Protein AF-C5LE32-F1 (afdb_monomer_lite)

Organism: Perkinsus marinus (strain ATCC 50983 / TXsc) (NCBI:txid423536)

Foldseek 3Di:
DDPDPPPQDPFWPQVQLVVVVVVLVVVLVVPDDPLLLVCQLVQLVVVLVVVQVVCCVPVVGGDQDPLQSVLSSSCVCVLQPCCLPPVLVVVLVVCCVVDPVCCVVDVVPSLVVSLVCQLQCQLVSVLVSLLVSQVVCCVRGVGRPRFAQVVAPQADNNRSDRPVCNVVSSVVSVCSLPPCQQAVSCVSVVHDSHVRCVVSVNDD

Sequence (204 aa):
MYLRHFPTLPTHRPRLASFMIPIIFAVWWSFTDDTEKIRSVCGAVIYAFIESAYLTFHEGHFNSTFAQFWCNIWYHPIVMDVYRRAAIPALTAFLLDRSDLLRFHFDHDPLVLASVLAVCLMPINIWCLEAVQGYLIILLYGENIAWDYSYSKFSFAGGNCNLAMVVEWLVFGLALERIYWPFIVPVFEGRSVGVGAAEYGIWF

Radius of gyration: 18.99 Å; chains: 1; bounding box: 51×38×50 Å

Structure (mmCIF, N/CA/C/O backbone):
data_AF-C5LE32-F1
#
_entry.id   AF-C5LE32-F1
#
loop_
_atom_site.group_PDB
_atom_site.id
_atom_site.type_symbol
_atom_site.label_atom_id
_atom_site.label_alt_id
_atom_site.label_comp_id
_atom_site.label_asym_id
_atom_site.label_entity_id
_atom_site.label_seq_id
_atom_site.pdbx_PDB_ins_code
_atom_site.Cartn_x
_atom_site.Cartn_y
_atom_site.Cartn_z
_atom_site.occupancy
_atom_site.B_iso_or_equiv
_atom_site.auth_seq_id
_atom_site.auth_comp_id
_atom_site.auth_asym_id
_atom_site.auth_atom_id
_atom_site.pdbx_PDB_model_num
ATOM 1 N N . MET A 1 1 ? 2.243 10.637 -30.474 1.00 39.88 1 MET A N 1
ATOM 2 C CA . MET A 1 1 ? 3.453 9.826 -30.227 1.00 39.88 1 MET A CA 1
ATOM 3 C C . MET A 1 1 ? 4.527 10.755 -29.669 1.00 39.88 1 MET A C 1
ATOM 5 O O . MET A 1 1 ? 5.262 11.366 -30.431 1.00 39.88 1 MET A O 1
ATOM 9 N N . TYR A 1 2 ? 4.520 10.988 -28.354 1.00 35.56 2 TYR A N 1
ATOM 10 C CA . TYR A 1 2 ? 5.523 11.823 -27.683 1.00 35.56 2 TYR A CA 1
ATOM 11 C C . TYR A 1 2 ? 6.679 10.916 -27.258 1.00 35.56 2 TYR A C 1
ATOM 13 O O . TYR A 1 2 ? 6.571 10.209 -26.264 1.00 35.56 2 TYR A O 1
ATOM 21 N N . LEU A 1 3 ? 7.772 10.919 -28.018 1.00 41.59 3 LEU A N 1
ATOM 22 C CA . LEU A 1 3 ? 9.037 10.334 -27.576 1.00 41.59 3 LEU A CA 1
ATOM 23 C C . LEU A 1 3 ? 9.624 11.267 -26.508 1.00 41.59 3 LEU A C 1
ATOM 25 O O . LEU A 1 3 ? 10.222 12.290 -26.838 1.00 41.59 3 LEU A O 1
ATOM 29 N N . ARG A 1 4 ? 9.395 10.975 -25.222 1.00 50.66 4 ARG A N 1
ATOM 30 C CA . ARG A 1 4 ? 10.057 11.703 -24.133 1.00 50.66 4 ARG A CA 1
ATOM 31 C C . ARG A 1 4 ? 11.419 11.075 -23.868 1.00 50.66 4 ARG A C 1
ATOM 33 O O . ARG A 1 4 ? 11.519 9.989 -23.312 1.00 50.66 4 ARG A O 1
ATOM 40 N N . HIS A 1 5 ? 12.466 11.810 -24.232 1.00 42.94 5 HIS A N 1
ATOM 41 C CA . HIS A 1 5 ? 13.791 11.661 -23.648 1.00 42.94 5 HIS A CA 1
ATOM 42 C C . HIS A 1 5 ? 13.718 12.035 -22.164 1.00 42.94 5 HIS A C 1
ATOM 44 O O . HIS A 1 5 ? 13.946 13.185 -21.790 1.00 42.94 5 HIS A O 1
ATOM 50 N N . PHE A 1 6 ? 13.417 11.066 -21.302 1.00 48.53 6 PHE A N 1
ATOM 51 C CA . PHE A 1 6 ? 14.040 11.115 -19.989 1.00 48.53 6 PHE A CA 1
ATOM 52 C C . PHE A 1 6 ? 15.551 11.027 -20.224 1.00 48.53 6 PHE A C 1
ATOM 54 O O . PHE A 1 6 ? 15.973 10.212 -21.052 1.00 48.53 6 PHE A O 1
ATOM 61 N N . PRO A 1 7 ? 16.377 11.871 -19.582 1.00 50.75 7 PRO A N 1
ATOM 62 C CA . PRO A 1 7 ? 17.811 11.651 -19.595 1.00 50.75 7 PRO A CA 1
ATOM 63 C C . PRO A 1 7 ? 18.028 10.246 -19.043 1.00 50.75 7 PRO A C 1
ATOM 65 O O . PRO A 1 7 ? 17.778 9.995 -17.865 1.00 50.75 7 PRO A O 1
ATOM 68 N N . THR A 1 8 ? 18.407 9.319 -19.922 1.00 50.03 8 THR A N 1
ATOM 69 C CA . THR A 1 8 ? 18.744 7.955 -19.543 1.00 50.03 8 THR A CA 1
ATOM 70 C C . THR A 1 8 ? 19.901 8.078 -18.569 1.00 50.03 8 THR A C 1
ATOM 72 O O . THR A 1 8 ? 21.030 8.384 -18.967 1.00 50.03 8 THR A O 1
ATOM 75 N N . LEU A 1 9 ? 19.612 7.916 -17.277 1.00 55.06 9 LEU A N 1
ATOM 76 C CA . LEU A 1 9 ? 20.656 7.679 -16.298 1.00 55.06 9 LEU A CA 1
ATOM 77 C C . LEU A 1 9 ? 21.479 6.491 -16.816 1.00 55.06 9 LEU A C 1
ATOM 79 O O . LEU A 1 9 ? 20.910 5.603 -17.456 1.00 55.06 9 LEU A O 1
ATOM 83 N N . PRO A 1 10 ? 22.808 6.488 -16.613 1.00 57.38 10 PRO A N 1
ATOM 84 C CA . PRO A 1 10 ? 23.668 5.430 -17.121 1.00 57.38 10 PRO A CA 1
ATOM 85 C C . PRO A 1 10 ? 23.059 4.063 -16.804 1.00 57.38 10 PRO A C 1
ATOM 87 O O . PRO A 1 10 ? 22.759 3.754 -15.649 1.00 57.38 10 PRO A O 1
ATOM 90 N N . THR A 1 11 ? 22.821 3.318 -17.882 1.00 59.72 11 THR A N 1
ATOM 91 C CA . THR A 1 11 ? 22.100 2.049 -17.947 1.00 59.72 11 THR A CA 1
ATOM 92 C C . THR A 1 11 ? 22.540 1.104 -16.839 1.00 59.72 11 THR A C 1
ATOM 94 O O . THR A 1 11 ? 23.723 0.775 -16.763 1.00 59.72 11 THR A O 1
ATOM 97 N N . HIS A 1 12 ? 21.573 0.650 -16.038 1.00 59.53 12 HIS A N 1
ATOM 98 C CA . HIS A 1 12 ? 21.690 -0.373 -15.003 1.00 59.53 12 HIS A CA 1
ATOM 99 C C . HIS A 1 12 ? 22.755 -0.109 -13.918 1.00 59.53 12 HIS A C 1
ATOM 101 O O . HIS A 1 12 ? 23.966 -0.170 -14.134 1.00 59.53 12 HIS A O 1
ATOM 107 N N . ARG A 1 13 ? 22.301 0.034 -12.665 1.00 74.25 13 ARG A N 1
ATOM 108 C CA . ARG A 1 13 ? 23.146 -0.084 -11.459 1.00 74.25 13 ARG A CA 1
ATOM 109 C C . ARG A 1 13 ? 22.974 -1.466 -10.807 1.00 74.25 13 ARG A C 1
ATOM 111 O O . ARG A 1 13 ? 22.631 -1.538 -9.627 1.00 74.25 13 ARG A O 1
ATOM 118 N N . PRO A 1 14 ? 23.243 -2.587 -11.512 1.00 76.88 14 PRO A N 1
ATOM 119 C CA . PRO A 1 14 ? 22.881 -3.918 -11.027 1.00 76.88 14 PRO A CA 1
ATOM 120 C C . PRO A 1 14 ? 23.592 -4.238 -9.709 1.00 76.88 14 PRO A C 1
ATOM 122 O O . PRO A 1 14 ? 23.034 -4.905 -8.853 1.00 76.88 14 PRO A O 1
ATOM 125 N N . ARG A 1 15 ? 24.792 -3.680 -9.494 1.00 85.25 15 ARG A N 1
ATOM 126 C CA . ARG A 1 15 ? 25.543 -3.831 -8.241 1.00 85.25 15 ARG A CA 1
ATOM 127 C C . ARG A 1 15 ? 24.814 -3.238 -7.032 1.00 85.25 15 ARG A C 1
ATOM 129 O O . ARG A 1 15 ? 24.879 -3.830 -5.962 1.00 85.25 15 ARG A O 1
ATOM 136 N N . LEU A 1 16 ? 24.134 -2.098 -7.193 1.00 88.69 16 LEU A N 1
ATOM 137 C CA . LEU A 1 16 ? 23.380 -1.480 -6.101 1.00 88.69 16 LEU A CA 1
ATOM 138 C C . LEU A 1 16 ? 22.110 -2.284 -5.809 1.00 88.69 16 LEU A C 1
ATOM 140 O O . LEU A 1 16 ? 21.864 -2.614 -4.654 1.00 88.69 16 LEU A O 1
ATOM 144 N N . ALA A 1 17 ? 21.353 -2.656 -6.846 1.00 89.25 17 ALA A N 1
ATOM 145 C CA . ALA A 1 17 ? 20.156 -3.486 -6.706 1.00 89.25 17 ALA A CA 1
ATOM 146 C C . ALA A 1 17 ? 20.460 -4.833 -6.025 1.00 89.25 17 ALA A C 1
ATOM 148 O O . ALA A 1 17 ? 19.818 -5.172 -5.032 1.00 89.25 17 ALA A O 1
ATOM 149 N N . SER A 1 18 ? 21.489 -5.558 -6.483 1.00 89.62 18 SER A N 1
ATOM 150 C CA . SER A 1 18 ? 21.880 -6.856 -5.915 1.00 89.62 18 SER A CA 1
ATOM 151 C C . SER A 1 18 ? 22.289 -6.789 -4.442 1.00 89.62 18 SER A C 1
ATOM 153 O O . SER A 1 18 ? 22.186 -7.793 -3.745 1.00 89.62 18 SER A O 1
ATOM 155 N N . PHE A 1 19 ? 22.750 -5.630 -3.961 1.00 93.25 19 PHE A N 1
ATOM 156 C CA . PHE A 1 19 ? 23.091 -5.423 -2.553 1.00 93.25 19 PHE A CA 1
ATOM 157 C C . PHE A 1 19 ? 21.890 -4.951 -1.722 1.00 93.25 19 PHE A C 1
ATOM 159 O O . PHE A 1 19 ? 21.651 -5.456 -0.628 1.00 93.25 19 PHE A O 1
ATOM 166 N N . MET A 1 20 ? 21.111 -4.001 -2.242 1.00 93.94 20 MET A N 1
ATOM 167 C CA . MET A 1 20 ? 20.024 -3.363 -1.497 1.00 93.94 20 MET A CA 1
ATOM 168 C C . MET A 1 20 ? 18.767 -4.223 -1.397 1.00 93.94 20 MET A C 1
ATOM 170 O O . MET A 1 20 ? 18.092 -4.166 -0.376 1.00 93.94 20 MET A O 1
ATOM 174 N N . ILE A 1 21 ? 18.440 -5.026 -2.412 1.00 93.44 21 ILE A N 1
ATOM 175 C CA . ILE A 1 21 ? 17.222 -5.853 -2.400 1.00 93.44 21 ILE A CA 1
ATOM 176 C C . ILE A 1 21 ? 17.237 -6.880 -1.261 1.00 93.44 21 ILE A C 1
ATOM 178 O O . ILE A 1 21 ? 16.254 -6.929 -0.524 1.00 93.44 21 ILE A O 1
ATOM 182 N N . PRO A 1 22 ? 18.326 -7.643 -1.029 1.00 95.56 22 PRO A N 1
ATOM 183 C CA . PRO A 1 22 ? 18.412 -8.517 0.138 1.00 95.56 22 PRO A CA 1
ATOM 184 C C . PRO A 1 22 ? 18.254 -7.773 1.466 1.00 95.56 22 PRO A C 1
ATOM 186 O O . PRO A 1 22 ? 17.638 -8.305 2.382 1.00 95.56 22 PRO A O 1
ATOM 189 N N . ILE A 1 23 ? 18.768 -6.541 1.571 1.00 95.44 23 ILE A N 1
ATOM 190 C CA . ILE A 1 23 ? 18.625 -5.713 2.777 1.00 95.44 23 ILE A CA 1
ATOM 191 C C . ILE A 1 23 ? 17.170 -5.287 2.968 1.00 95.44 23 ILE A C 1
ATOM 193 O O . ILE A 1 23 ? 16.633 -5.462 4.055 1.00 95.44 23 ILE A O 1
ATOM 197 N N . ILE A 1 24 ? 16.521 -4.770 1.922 1.00 94.19 24 ILE A N 1
ATOM 198 C CA . ILE A 1 24 ? 15.102 -4.386 1.955 1.00 94.19 24 ILE A CA 1
ATOM 199 C C . ILE A 1 24 ? 14.249 -5.592 2.351 1.00 94.19 24 ILE A C 1
ATOM 201 O O . ILE A 1 24 ? 13.406 -5.481 3.238 1.00 94.19 24 ILE A O 1
ATOM 205 N N . PHE A 1 25 ? 14.514 -6.753 1.751 1.00 95.56 25 PHE A N 1
ATOM 206 C CA . PHE A 1 25 ? 13.826 -7.992 2.085 1.00 95.56 25 PHE A CA 1
ATOM 207 C C . PHE A 1 25 ? 14.080 -8.423 3.534 1.00 95.56 25 PHE A C 1
ATOM 209 O O . PHE A 1 25 ? 13.135 -8.779 4.225 1.00 95.56 25 PHE A O 1
ATOM 216 N N . ALA A 1 26 ? 15.322 -8.363 4.023 1.00 96.75 26 ALA A N 1
ATOM 217 C CA . ALA A 1 26 ? 15.658 -8.720 5.402 1.00 96.75 26 ALA A CA 1
ATOM 218 C C . ALA A 1 26 ? 14.989 -7.786 6.420 1.00 96.75 26 ALA A C 1
ATOM 220 O O . ALA A 1 26 ? 14.465 -8.255 7.429 1.00 96.75 26 ALA A O 1
ATOM 221 N N . VAL A 1 27 ? 14.958 -6.481 6.133 1.00 95.31 27 VAL A N 1
ATOM 222 C CA . VAL A 1 27 ? 14.229 -5.490 6.933 1.00 95.31 27 VAL A CA 1
ATOM 223 C C . VAL A 1 27 ? 12.745 -5.846 6.936 1.00 95.31 27 VAL A C 1
ATOM 225 O O . VAL A 1 27 ? 12.200 -6.102 8.005 1.00 95.31 27 VAL A O 1
ATOM 228 N N . TRP A 1 28 ? 12.113 -5.970 5.767 1.00 95.94 28 TRP A N 1
ATOM 229 C CA . TRP A 1 28 ? 10.703 -6.358 5.663 1.00 95.94 28 TRP A CA 1
ATOM 230 C C . TRP A 1 28 ? 10.397 -7.647 6.437 1.00 95.94 28 TRP A C 1
ATOM 232 O O . TRP A 1 28 ? 9.456 -7.690 7.226 1.00 95.94 28 TRP A O 1
ATOM 242 N N . TRP A 1 29 ? 11.238 -8.670 6.285 1.00 96.69 29 TRP A N 1
ATOM 243 C CA . TRP A 1 29 ? 11.091 -9.953 6.966 1.00 96.69 29 TRP A CA 1
ATOM 244 C C . TRP A 1 29 ? 11.173 -9.823 8.490 1.00 96.69 29 TRP A C 1
ATOM 246 O O . TRP A 1 29 ? 10.421 -10.483 9.200 1.00 96.69 29 TRP A O 1
ATOM 256 N N . SER A 1 30 ? 12.075 -8.976 8.999 1.00 96.94 30 SER A N 1
ATOM 257 C CA . SER A 1 30 ? 12.257 -8.752 10.441 1.00 96.94 30 SER A CA 1
ATOM 258 C C . SER A 1 30 ? 11.150 -7.920 11.091 1.00 96.94 30 SER A C 1
ATOM 260 O O . SER A 1 30 ? 10.925 -8.053 12.291 1.00 96.94 30 SER A O 1
ATOM 262 N N . PHE A 1 31 ? 10.476 -7.067 10.315 1.00 95.25 31 PHE A N 1
ATOM 263 C CA . PHE A 1 31 ? 9.430 -6.161 10.800 1.00 95.25 31 PHE A CA 1
ATOM 264 C C . PHE A 1 31 ? 8.010 -6.686 10.580 1.00 95.25 31 PHE A C 1
ATOM 266 O O . PHE A 1 31 ? 7.067 -6.012 10.979 1.00 95.25 31 PHE A O 1
ATOM 273 N N . THR A 1 32 ? 7.857 -7.855 9.959 1.00 95.88 32 THR A N 1
ATOM 274 C CA . THR A 1 32 ? 6.551 -8.474 9.718 1.00 95.88 32 THR A CA 1
ATOM 275 C C . THR A 1 32 ? 6.406 -9.772 10.495 1.00 95.88 32 THR A C 1
ATOM 277 O O . THR A 1 32 ? 7.366 -10.538 10.629 1.00 95.88 32 THR A O 1
ATOM 280 N N . ASP A 1 33 ? 5.204 -10.061 10.984 1.00 95.25 33 ASP A N 1
ATOM 281 C CA . ASP A 1 33 ? 4.866 -11.375 11.543 1.00 95.25 33 ASP A CA 1
ATOM 282 C C . ASP A 1 33 ? 4.477 -12.379 10.439 1.00 95.25 33 ASP A C 1
ATOM 284 O O . ASP A 1 33 ? 4.467 -12.056 9.251 1.00 95.25 33 ASP A O 1
ATOM 288 N N . ASP A 1 34 ? 4.266 -13.650 10.777 1.00 95.50 34 ASP A N 1
ATOM 289 C CA . ASP A 1 34 ? 3.973 -14.678 9.764 1.00 95.50 34 ASP A CA 1
ATOM 290 C C . ASP A 1 34 ? 2.603 -14.479 9.103 1.00 95.50 34 ASP A C 1
ATOM 292 O O . ASP A 1 34 ? 2.433 -14.767 7.916 1.00 95.50 34 ASP A O 1
ATOM 296 N N . THR A 1 35 ? 1.648 -13.912 9.836 1.00 93.25 35 THR A N 1
ATOM 297 C CA . THR A 1 35 ? 0.310 -13.597 9.335 1.00 93.25 35 THR A CA 1
ATOM 298 C C . THR A 1 35 ? 0.386 -12.497 8.282 1.00 93.25 35 THR A C 1
ATOM 300 O O . THR A 1 35 ? -0.158 -12.641 7.185 1.00 93.25 35 THR A O 1
ATOM 303 N N . GLU A 1 36 ? 1.107 -11.417 8.571 1.00 93.69 36 GLU A N 1
ATOM 304 C CA . GLU A 1 36 ? 1.341 -10.299 7.660 1.00 93.69 36 GLU A CA 1
ATOM 305 C C . GLU A 1 36 ? 2.062 -10.751 6.393 1.00 93.69 36 GLU A C 1
ATOM 307 O O . GLU A 1 36 ? 1.662 -10.358 5.294 1.00 93.69 36 GLU A O 1
ATOM 312 N N . LYS A 1 37 ? 3.072 -11.622 6.512 1.00 95.31 37 LYS A N 1
ATOM 313 C CA . LYS A 1 37 ? 3.776 -12.189 5.350 1.00 95.31 37 LYS A CA 1
ATOM 314 C C . LYS A 1 37 ? 2.822 -12.965 4.444 1.00 95.31 37 LYS A C 1
ATOM 316 O O . LYS A 1 37 ? 2.804 -12.727 3.236 1.00 95.31 37 LYS A O 1
ATOM 321 N N . ILE A 1 38 ? 2.004 -13.855 5.012 1.00 95.06 38 ILE A N 1
ATOM 322 C CA . ILE A 1 38 ? 1.033 -14.650 4.244 1.00 95.06 38 ILE A CA 1
ATOM 323 C C . ILE A 1 38 ? 0.014 -13.730 3.570 1.00 95.06 38 ILE A C 1
ATOM 325 O O . ILE A 1 38 ? -0.198 -13.839 2.360 1.00 95.06 38 ILE A O 1
ATOM 329 N N . ARG A 1 39 ? -0.570 -12.779 4.313 1.00 94.31 39 ARG A N 1
ATOM 330 C CA . ARG A 1 39 ? -1.524 -11.808 3.753 1.00 94.31 39 ARG A CA 1
ATOM 331 C C . ARG A 1 39 ? -0.898 -10.989 2.631 1.00 94.31 39 ARG A C 1
ATOM 333 O O . ARG A 1 39 ? -1.551 -10.786 1.617 1.00 94.31 39 ARG A O 1
ATOM 340 N N . SER A 1 40 ? 0.364 -10.589 2.770 1.00 95.62 40 SER A N 1
ATOM 341 C CA . SER A 1 40 ? 1.087 -9.824 1.750 1.00 95.62 40 SER A CA 1
ATOM 342 C C . SER A 1 40 ? 1.256 -10.597 0.448 1.00 95.62 40 SER A C 1
ATOM 344 O O . SER A 1 40 ? 1.013 -10.054 -0.627 1.00 95.62 40 SER A O 1
ATOM 346 N N . VAL A 1 41 ? 1.610 -11.882 0.529 1.00 96.19 41 VAL A N 1
ATOM 347 C CA . VAL A 1 41 ? 1.715 -12.748 -0.654 1.00 96.19 41 VAL A CA 1
ATOM 348 C C . VAL A 1 41 ? 0.340 -12.976 -1.282 1.00 96.19 41 VAL A C 1
ATOM 350 O O . VAL A 1 41 ? 0.184 -12.786 -2.487 1.00 96.19 41 VAL A O 1
ATOM 353 N N . CYS A 1 42 ? -0.674 -13.336 -0.489 1.00 94.75 42 CYS A N 1
ATOM 354 C CA . CYS A 1 42 ? -2.035 -13.543 -0.991 1.00 94.75 42 CYS A CA 1
ATOM 355 C C . CYS A 1 42 ? -2.604 -12.274 -1.639 1.00 94.75 42 CYS A C 1
ATOM 357 O O . CYS A 1 42 ? -3.154 -12.337 -2.738 1.00 94.75 42 CYS A O 1
ATOM 359 N N . GLY A 1 43 ? -2.436 -11.124 -0.987 1.00 92.88 43 GLY A N 1
ATOM 360 C CA . GLY A 1 43 ? -2.871 -9.825 -1.483 1.00 92.88 43 GLY A CA 1
ATOM 361 C C . GLY A 1 43 ? -2.177 -9.447 -2.786 1.00 92.88 43 GLY A C 1
ATOM 362 O O . GLY A 1 43 ? -2.853 -9.064 -3.735 1.00 92.88 43 GLY A O 1
ATOM 363 N N . ALA A 1 44 ? -0.858 -9.639 -2.885 1.00 94.88 44 ALA A N 1
ATOM 364 C CA . ALA A 1 44 ? -0.113 -9.380 -4.116 1.00 94.88 44 ALA A CA 1
ATOM 365 C C . ALA A 1 44 ? -0.561 -10.279 -5.282 1.00 94.88 44 ALA A C 1
ATOM 367 O O . ALA A 1 44 ? -0.657 -9.803 -6.411 1.00 94.88 44 ALA A O 1
ATOM 368 N N . VAL A 1 45 ? -0.877 -11.555 -5.021 1.00 95.44 45 VAL A N 1
ATOM 369 C CA . VAL A 1 45 ? -1.414 -12.480 -6.037 1.00 95.44 45 VAL A CA 1
ATOM 370 C C . VAL A 1 45 ? -2.796 -12.034 -6.514 1.00 95.44 45 VAL A C 1
ATOM 372 O O . VAL A 1 45 ? -3.033 -11.959 -7.719 1.00 95.44 45 VAL A O 1
ATOM 375 N N . ILE A 1 46 ? -3.701 -11.716 -5.584 1.00 92.94 46 ILE A N 1
ATOM 376 C CA . ILE A 1 46 ? -5.051 -11.240 -5.914 1.00 92.94 46 ILE A CA 1
ATOM 377 C C . ILE A 1 46 ? -4.970 -9.933 -6.704 1.00 92.94 46 ILE A C 1
ATOM 379 O O . ILE A 1 46 ? -5.627 -9.799 -7.734 1.00 92.94 46 ILE A O 1
ATOM 383 N N . TYR A 1 47 ? -4.139 -8.992 -6.256 1.00 91.44 47 TYR A N 1
ATOM 384 C CA . TYR A 1 47 ? -3.945 -7.717 -6.934 1.00 91.44 47 TYR A CA 1
ATOM 385 C C . TYR A 1 47 ? -3.407 -7.917 -8.352 1.00 91.44 47 TYR A C 1
ATOM 387 O O . TYR A 1 47 ? -3.992 -7.389 -9.291 1.00 91.44 47 TYR A O 1
ATOM 395 N N . ALA A 1 48 ? -2.354 -8.724 -8.528 1.00 92.31 48 ALA A N 1
ATOM 396 C CA . ALA A 1 48 ? -1.792 -9.003 -9.848 1.00 92.31 48 ALA A CA 1
ATOM 397 C C . ALA A 1 48 ? -2.846 -9.594 -10.797 1.00 92.31 48 ALA A C 1
ATOM 399 O O . ALA A 1 48 ? -2.891 -9.236 -11.971 1.00 92.31 48 ALA A O 1
ATOM 400 N N . PHE A 1 49 ? -3.737 -10.453 -10.292 1.00 92.44 49 PHE A N 1
ATOM 401 C CA . PHE A 1 49 ? -4.849 -10.984 -11.078 1.00 92.44 49 PHE A CA 1
ATOM 402 C C . PHE A 1 49 ? -5.875 -9.904 -11.457 1.00 92.44 49 PHE A C 1
ATOM 404 O O . PHE A 1 49 ? -6.254 -9.813 -12.625 1.00 92.44 49 PHE A O 1
ATOM 411 N N . ILE A 1 50 ? -6.315 -9.082 -10.496 1.00 90.62 50 ILE A N 1
ATOM 412 C CA . ILE A 1 50 ? -7.288 -8.000 -10.725 1.00 90.62 50 ILE A CA 1
ATOM 413 C C . ILE A 1 50 ? -6.740 -6.986 -11.729 1.00 90.62 50 ILE A C 1
ATOM 415 O O . ILE A 1 50 ? -7.427 -6.632 -12.684 1.00 90.62 50 ILE A O 1
ATOM 419 N N . GLU A 1 51 ? -5.503 -6.544 -11.534 1.00 88.44 51 GLU A N 1
ATOM 420 C CA . GLU A 1 51 ? -4.835 -5.596 -12.416 1.00 88.44 51 GLU A CA 1
ATOM 421 C C . GLU A 1 51 ? -4.638 -6.179 -13.811 1.00 88.44 51 GLU A C 1
ATOM 423 O O . GLU A 1 51 ? -4.993 -5.545 -14.801 1.00 88.44 51 GLU A O 1
ATOM 428 N N . SER A 1 52 ? -4.151 -7.417 -13.906 1.00 88.94 52 SER A N 1
ATOM 429 C CA . SER A 1 52 ? -3.991 -8.083 -15.196 1.00 88.94 52 SER A CA 1
ATOM 430 C C . SER A 1 52 ? -5.317 -8.194 -15.948 1.00 88.94 52 SER A C 1
ATOM 432 O O . SER A 1 52 ? -5.357 -7.966 -17.159 1.00 88.94 52 SER A O 1
ATOM 434 N N . ALA A 1 53 ? -6.414 -8.504 -15.250 1.00 90.12 53 ALA A N 1
ATOM 435 C CA . ALA A 1 53 ? -7.747 -8.501 -15.839 1.00 90.12 53 ALA A CA 1
ATOM 436 C C . ALA A 1 53 ? -8.141 -7.090 -16.299 1.00 90.12 53 ALA A C 1
ATOM 438 O O . ALA A 1 53 ? -8.541 -6.914 -17.450 1.00 90.12 53 ALA A O 1
ATOM 439 N N . TYR A 1 54 ? -7.974 -6.081 -15.442 1.00 88.31 54 TYR A N 1
ATOM 440 C CA . TYR A 1 54 ? -8.277 -4.686 -15.759 1.00 88.31 54 TYR A CA 1
ATOM 441 C C . TYR A 1 54 ? -7.534 -4.201 -17.012 1.00 88.31 54 TYR A C 1
ATOM 443 O O . TYR A 1 54 ? -8.181 -3.715 -17.943 1.00 88.31 54 TYR A O 1
ATOM 451 N N . LEU A 1 55 ? -6.214 -4.400 -17.074 1.00 86.06 55 LEU A N 1
ATOM 452 C CA . LEU A 1 55 ? -5.366 -4.013 -18.205 1.00 86.06 55 LEU A CA 1
ATOM 453 C C . LEU A 1 55 ? -5.736 -4.773 -19.478 1.00 86.06 55 LEU A C 1
ATOM 455 O O . LEU A 1 55 ? -5.798 -4.187 -20.557 1.00 86.06 55 LEU A O 1
ATOM 459 N N . THR A 1 56 ? -6.076 -6.057 -19.360 1.00 88.62 56 THR A N 1
ATOM 460 C CA . THR A 1 56 ? -6.538 -6.842 -20.510 1.00 88.62 56 THR A CA 1
ATOM 461 C C . THR A 1 56 ? -7.827 -6.256 -21.089 1.00 88.62 56 THR A C 1
ATOM 463 O O . THR A 1 56 ? -7.949 -6.138 -22.307 1.00 88.62 56 THR A O 1
ATOM 466 N N . PHE A 1 57 ? -8.779 -5.854 -20.240 1.00 90.38 57 PHE A N 1
ATOM 467 C CA . PHE A 1 57 ? -10.060 -5.305 -20.693 1.00 90.38 57 PHE A CA 1
ATOM 468 C C . PHE A 1 57 ? -9.982 -3.853 -21.185 1.00 90.38 57 PHE A C 1
ATOM 470 O O . PHE A 1 57 ? -10.740 -3.496 -22.084 1.00 90.38 57 PHE A O 1
ATOM 477 N N . HIS A 1 58 ? -9.097 -3.025 -20.623 1.00 83.50 58 HIS A N 1
ATOM 478 C CA . HIS A 1 58 ? -9.037 -1.589 -20.936 1.00 83.50 58 HIS A CA 1
ATOM 479 C C . HIS A 1 58 ? -7.936 -1.224 -21.932 1.00 83.50 58 HIS A C 1
ATOM 481 O O . HIS A 1 58 ? -8.139 -0.352 -22.775 1.00 83.50 58 HIS A O 1
ATOM 487 N N . GLU A 1 59 ? -6.783 -1.883 -21.848 1.00 83.00 59 GLU A N 1
ATOM 488 C CA . GLU A 1 59 ? -5.584 -1.538 -22.621 1.00 83.00 59 GLU A CA 1
ATOM 489 C C . GLU A 1 59 ? -5.215 -2.626 -23.644 1.00 83.00 59 GLU A C 1
ATOM 491 O O . GLU A 1 59 ? -4.378 -2.411 -24.521 1.00 83.00 59 GLU A O 1
ATOM 496 N N . GLY A 1 60 ? -5.882 -3.784 -23.591 1.00 85.88 60 GLY A N 1
ATOM 497 C CA . GLY A 1 60 ? -5.690 -4.875 -24.546 1.00 85.88 60 GLY A CA 1
ATOM 498 C C . GLY A 1 60 ? -4.382 -5.642 -24.350 1.00 85.88 60 GLY A C 1
ATOM 499 O O . GLY A 1 60 ? -3.973 -6.384 -25.244 1.00 85.88 60 GLY A O 1
ATOM 500 N N . HIS A 1 61 ? -3.720 -5.483 -23.201 1.00 77.94 61 HIS A N 1
ATOM 501 C CA . HIS A 1 61 ? -2.506 -6.216 -22.861 1.00 77.94 61 HIS A CA 1
ATOM 502 C C . HIS A 1 61 ? -2.517 -6.728 -21.421 1.00 77.94 61 HIS A C 1
ATOM 504 O O . HIS A 1 61 ? -3.043 -6.102 -20.506 1.00 77.94 61 HIS A O 1
ATOM 510 N N . PHE A 1 62 ? -1.870 -7.871 -21.224 1.00 76.38 62 PHE A N 1
ATOM 511 C CA . PHE A 1 62 ? -1.636 -8.465 -19.916 1.00 76.38 62 PHE A CA 1
ATOM 512 C C . PHE A 1 62 ? -0.270 -8.005 -19.410 1.00 76.38 62 PHE A C 1
ATOM 514 O O . PHE A 1 62 ? 0.735 -8.346 -20.037 1.00 76.38 62 PHE A O 1
ATOM 521 N N . ASN A 1 63 ? -0.196 -7.252 -18.309 1.00 69.81 63 ASN A N 1
ATOM 522 C CA . ASN A 1 63 ? 1.100 -7.009 -17.678 1.00 69.81 63 ASN A CA 1
ATOM 523 C C . ASN A 1 63 ? 0.989 -6.568 -16.210 1.00 69.81 63 ASN A C 1
ATOM 525 O O . ASN A 1 63 ? 0.706 -5.409 -15.943 1.00 69.81 63 ASN A O 1
ATOM 529 N N . SER A 1 64 ? 1.303 -7.464 -15.276 1.00 82.69 64 SER A N 1
ATOM 530 C CA . SER A 1 64 ? 1.849 -7.080 -13.968 1.00 82.69 64 SER A CA 1
ATOM 531 C C . SER A 1 64 ? 3.306 -7.525 -13.958 1.00 82.69 64 SER A C 1
ATOM 533 O O . SER A 1 64 ? 3.595 -8.715 -14.129 1.00 82.69 64 SER A O 1
ATOM 535 N N . THR A 1 65 ? 4.247 -6.593 -13.800 1.00 90.06 65 THR A N 1
ATOM 536 C CA . THR A 1 65 ?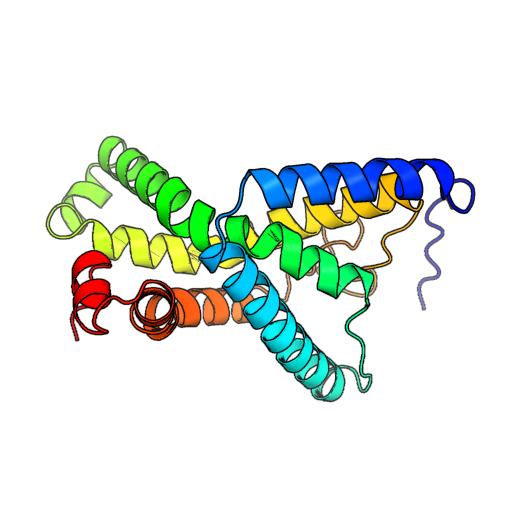 5.667 -6.958 -13.861 1.00 90.06 65 THR A CA 1
ATOM 537 C C . THR A 1 65 ? 6.093 -7.699 -12.595 1.00 90.06 65 THR A C 1
ATOM 539 O O . THR A 1 65 ? 5.517 -7.546 -11.516 1.00 90.06 65 THR A O 1
ATOM 542 N N . PHE A 1 66 ? 7.156 -8.500 -12.690 1.00 91.38 66 PHE A N 1
ATOM 543 C CA . PHE A 1 66 ? 7.693 -9.185 -11.512 1.00 91.38 66 PHE A CA 1
ATOM 544 C C . PHE A 1 66 ? 8.187 -8.199 -10.440 1.00 91.38 66 PHE A C 1
ATOM 546 O O . PHE A 1 66 ? 8.068 -8.470 -9.247 1.00 91.38 66 PHE A O 1
ATOM 553 N N . ALA A 1 67 ? 8.706 -7.038 -10.855 1.00 92.06 67 ALA A N 1
ATOM 554 C CA . ALA A 1 67 ? 9.100 -5.975 -9.936 1.00 92.06 67 ALA A CA 1
ATOM 555 C C . ALA A 1 67 ? 7.886 -5.414 -9.187 1.00 92.06 67 ALA A C 1
ATOM 557 O O . ALA A 1 67 ? 7.917 -5.313 -7.962 1.00 92.06 67 ALA A O 1
ATOM 558 N N . GLN A 1 68 ? 6.797 -5.141 -9.908 1.00 92.56 68 GLN A N 1
ATOM 559 C CA . GLN A 1 68 ? 5.547 -4.686 -9.314 1.00 92.56 68 GLN A CA 1
ATOM 560 C C . GLN A 1 68 ? 4.971 -5.704 -8.320 1.00 92.56 68 GLN A C 1
ATOM 562 O O . GLN A 1 68 ? 4.553 -5.329 -7.226 1.00 92.56 68 GLN A O 1
ATOM 567 N N . PHE A 1 69 ? 5.007 -6.997 -8.648 1.00 94.69 69 PHE A N 1
ATOM 568 C CA . PHE A 1 69 ? 4.567 -8.054 -7.735 1.00 94.69 69 PHE A CA 1
ATOM 569 C C . PHE A 1 69 ? 5.324 -8.022 -6.395 1.00 94.69 69 PHE A C 1
ATOM 571 O O . PHE A 1 69 ? 4.705 -8.058 -5.331 1.00 94.69 69 PHE A O 1
ATOM 578 N N . TRP A 1 70 ? 6.654 -7.888 -6.423 1.00 95.06 70 TRP A N 1
ATOM 579 C CA . TRP A 1 70 ? 7.454 -7.770 -5.198 1.00 95.06 70 TRP A CA 1
ATOM 580 C C . TRP A 1 70 ? 7.203 -6.475 -4.438 1.00 95.06 70 TRP A C 1
ATOM 582 O O . TRP A 1 70 ? 7.152 -6.489 -3.209 1.00 95.06 70 TRP A O 1
ATOM 592 N N . CYS A 1 71 ? 7.003 -5.369 -5.149 1.00 94.62 71 CYS A N 1
ATOM 593 C CA . CYS A 1 71 ? 6.604 -4.112 -4.534 1.00 94.62 71 CYS A CA 1
ATOM 594 C C . CYS A 1 71 ? 5.288 -4.258 -3.766 1.00 94.62 71 CYS A C 1
ATOM 596 O O . CYS A 1 71 ? 5.208 -3.827 -2.612 1.00 94.62 71 CYS A O 1
ATOM 598 N N . ASN A 1 72 ? 4.302 -4.940 -4.351 1.00 95.00 72 ASN A N 1
ATOM 599 C CA . ASN A 1 72 ? 3.038 -5.232 -3.683 1.00 95.00 72 ASN A CA 1
ATOM 600 C C . ASN A 1 72 ? 3.251 -6.073 -2.418 1.00 95.00 72 ASN A C 1
ATOM 602 O O . ASN A 1 72 ? 2.700 -5.725 -1.380 1.00 95.00 72 ASN A O 1
ATOM 606 N N . ILE A 1 73 ? 4.102 -7.107 -2.450 1.00 96.19 73 ILE A N 1
ATOM 607 C CA . ILE A 1 73 ? 4.433 -7.896 -1.246 1.00 96.19 73 ILE A CA 1
ATOM 608 C C . ILE A 1 73 ? 5.042 -7.011 -0.154 1.00 96.19 73 ILE A C 1
ATOM 610 O O . ILE A 1 73 ? 4.594 -7.038 0.990 1.00 96.19 73 ILE A O 1
ATOM 614 N N . TRP A 1 74 ? 6.069 -6.226 -0.485 1.00 94.81 74 TRP A N 1
ATOM 615 C CA . TRP A 1 74 ? 6.805 -5.463 0.525 1.00 94.81 74 TRP A CA 1
ATOM 616 C C . TRP A 1 74 ? 5.964 -4.385 1.195 1.00 94.81 74 TRP A C 1
ATOM 618 O O . TRP A 1 74 ? 6.170 -4.086 2.369 1.00 94.81 74 TRP A O 1
ATOM 628 N N . TYR A 1 75 ? 5.019 -3.800 0.468 1.00 91.62 75 TYR A N 1
ATOM 629 C CA . TYR A 1 75 ? 4.259 -2.667 0.977 1.00 91.62 75 TYR A CA 1
ATOM 630 C C . TYR A 1 75 ? 2.855 -3.015 1.440 1.00 91.62 75 TYR A C 1
ATOM 632 O O . TYR A 1 75 ? 2.232 -2.188 2.103 1.00 91.62 75 TYR A O 1
ATOM 640 N N . HIS A 1 76 ? 2.365 -4.222 1.169 1.00 94.25 76 HIS A N 1
ATOM 641 C CA . HIS A 1 76 ? 1.073 -4.661 1.677 1.00 94.25 76 HIS A CA 1
ATOM 642 C C . HIS A 1 76 ? 0.911 -4.444 3.200 1.00 94.25 76 HIS A C 1
ATOM 644 O O . HIS A 1 76 ? -0.128 -3.909 3.587 1.00 94.25 76 HIS A O 1
ATOM 650 N N . PRO A 1 77 ? 1.905 -4.707 4.079 1.00 94.19 77 PRO A N 1
ATOM 651 C CA . PRO A 1 77 ? 1.770 -4.388 5.507 1.00 94.19 77 PRO A CA 1
ATOM 652 C C . PRO A 1 77 ? 1.579 -2.888 5.775 1.00 94.19 77 PRO A C 1
ATOM 654 O O . PRO A 1 77 ? 0.860 -2.497 6.688 1.00 94.19 77 PRO A O 1
ATOM 657 N N . ILE A 1 78 ? 2.182 -2.019 4.961 1.00 93.50 78 ILE A N 1
ATOM 658 C CA . ILE A 1 78 ? 2.052 -0.566 5.112 1.00 93.50 78 ILE A CA 1
ATOM 659 C C . ILE A 1 78 ? 0.655 -0.110 4.671 1.00 93.50 78 ILE A C 1
ATOM 661 O O . ILE A 1 78 ? -0.023 0.600 5.414 1.00 93.50 78 ILE A O 1
ATOM 665 N N . VAL A 1 79 ? 0.212 -0.540 3.484 1.00 93.06 79 VAL A N 1
ATOM 666 C CA . VAL A 1 79 ? -1.083 -0.148 2.891 1.00 93.06 79 VAL A CA 1
ATOM 667 C C . VAL A 1 79 ? -2.253 -0.639 3.709 1.00 93.06 79 VAL A C 1
ATOM 669 O O . VAL A 1 79 ? -3.249 0.067 3.848 1.00 93.06 79 VAL A O 1
ATOM 672 N N . MET A 1 80 ? -2.145 -1.868 4.195 1.00 90.06 80 MET A N 1
ATOM 673 C CA . MET A 1 80 ? -3.237 -2.534 4.869 1.00 90.06 80 MET A CA 1
ATOM 674 C C . MET A 1 80 ? -3.110 -2.223 6.355 1.00 90.06 80 MET A C 1
ATOM 676 O O . MET A 1 80 ? -3.883 -1.430 6.889 1.00 90.06 80 MET A O 1
ATOM 680 N N . ASP A 1 81 ? -2.091 -2.766 7.016 1.00 90.88 81 ASP A N 1
ATOM 681 C CA . ASP A 1 81 ? -2.009 -2.774 8.473 1.00 90.88 81 ASP A CA 1
ATOM 682 C C . ASP A 1 81 ? -1.617 -1.416 9.069 1.00 90.88 81 ASP A C 1
ATOM 684 O O . ASP A 1 81 ? -2.367 -0.881 9.886 1.00 90.88 81 ASP A O 1
ATOM 688 N N . VAL A 1 82 ? -0.499 -0.808 8.657 1.00 94.12 82 VAL A N 1
ATOM 689 C CA . VAL A 1 82 ? -0.035 0.467 9.248 1.00 94.12 82 VAL A CA 1
ATOM 690 C C . VAL A 1 82 ? -1.029 1.595 8.981 1.00 94.12 82 VAL A C 1
ATOM 692 O O . VAL A 1 82 ? -1.377 2.349 9.895 1.00 94.12 82 VAL A O 1
ATOM 695 N N . TYR A 1 83 ? -1.522 1.698 7.747 1.00 95.06 83 TYR A N 1
ATOM 696 C CA . TYR A 1 83 ? -2.511 2.698 7.369 1.00 95.06 83 TYR A CA 1
ATOM 697 C C . TYR A 1 83 ? -3.760 2.613 8.256 1.00 95.06 83 TYR A C 1
ATOM 699 O O . TYR A 1 83 ? -4.133 3.599 8.898 1.00 95.06 83 TYR A O 1
ATOM 707 N N . ARG A 1 84 ? -4.371 1.427 8.375 1.00 93.25 84 ARG A N 1
ATOM 708 C CA . ARG A 1 84 ? -5.634 1.284 9.106 1.00 93.25 84 ARG A CA 1
ATOM 709 C C . ARG A 1 84 ? -5.479 1.236 10.623 1.00 93.25 84 ARG A C 1
ATOM 711 O O . ARG A 1 84 ? -6.342 1.764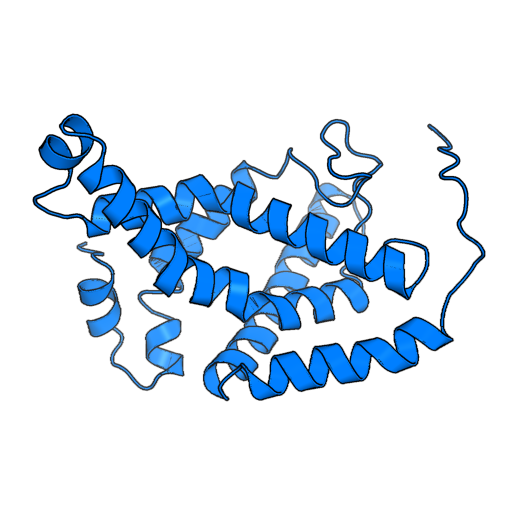 11.326 1.00 93.25 84 ARG A O 1
ATOM 718 N N . ARG A 1 85 ? -4.432 0.587 11.140 1.00 92.62 85 ARG A N 1
ATOM 719 C CA . ARG A 1 85 ? -4.240 0.370 12.587 1.00 92.62 85 ARG A CA 1
ATOM 720 C C . ARG A 1 85 ? -3.532 1.528 13.281 1.00 92.62 85 ARG A C 1
ATOM 722 O O . ARG A 1 85 ? -3.727 1.698 14.478 1.00 92.62 85 ARG A O 1
ATOM 729 N N . ALA A 1 86 ? -2.729 2.313 12.561 1.00 94.12 86 ALA A N 1
ATOM 730 C CA . ALA A 1 86 ? -1.949 3.400 13.154 1.00 94.12 86 ALA A CA 1
ATOM 731 C C . ALA A 1 86 ? -2.293 4.771 12.560 1.00 94.12 86 ALA A C 1
ATOM 733 O O . ALA A 1 86 ? -2.678 5.675 13.303 1.00 94.12 86 ALA A O 1
ATOM 734 N N . ALA A 1 87 ? -2.193 4.938 11.237 1.00 95.19 87 ALA A N 1
ATOM 735 C CA . ALA A 1 87 ? -2.329 6.258 10.617 1.00 95.19 87 ALA A CA 1
ATOM 736 C C . ALA A 1 87 ? -3.750 6.829 10.759 1.00 95.19 87 ALA A C 1
ATOM 738 O O . ALA A 1 87 ? -3.917 7.970 11.194 1.00 95.19 87 ALA A O 1
ATOM 739 N N . ILE A 1 88 ? -4.776 6.029 10.449 1.00 96.12 88 ILE A N 1
ATOM 740 C CA . ILE A 1 88 ? -6.177 6.457 10.531 1.00 96.12 88 ILE A CA 1
ATOM 741 C C . ILE A 1 88 ? -6.613 6.785 11.970 1.00 96.12 88 ILE A C 1
ATOM 743 O O . ILE A 1 88 ? -7.166 7.871 12.165 1.00 96.12 88 ILE A O 1
ATOM 747 N N . PRO A 1 89 ? -6.350 5.952 12.998 1.00 94.62 89 PRO A N 1
ATOM 748 C CA . PRO A 1 89 ? -6.671 6.307 14.380 1.00 94.62 89 PRO A CA 1
ATOM 749 C C . PRO A 1 89 ? -5.959 7.575 14.858 1.00 94.62 89 PRO A C 1
ATOM 751 O O . PRO A 1 89 ? -6.597 8.432 15.467 1.00 94.62 89 PRO A O 1
ATOM 754 N N . ALA A 1 90 ? -4.670 7.741 14.536 1.00 95.25 90 ALA A N 1
ATOM 755 C CA . ALA A 1 90 ? -3.914 8.935 14.911 1.00 95.25 90 ALA A CA 1
ATOM 756 C C . ALA A 1 90 ? -4.493 10.205 14.268 1.00 95.25 90 ALA A C 1
ATOM 758 O O . ALA A 1 90 ? -4.681 11.216 14.947 1.00 95.25 90 ALA A O 1
ATOM 759 N N . LEU A 1 91 ? -4.830 10.144 12.977 1.00 95.81 91 LEU A N 1
ATOM 760 C CA . LEU A 1 91 ? -5.458 11.260 12.274 1.00 95.81 91 LEU A CA 1
ATOM 761 C C . LEU A 1 91 ? -6.864 11.552 12.809 1.00 95.81 91 LEU A C 1
ATOM 763 O O . LEU A 1 91 ? -7.214 12.714 12.989 1.00 95.81 91 LEU A O 1
ATOM 767 N N . THR A 1 92 ? -7.652 10.517 13.099 1.00 94.31 92 THR A N 1
ATOM 768 C CA . THR A 1 92 ? -8.998 10.658 13.676 1.00 94.31 92 THR A CA 1
ATOM 769 C C . THR A 1 92 ? -8.926 11.372 15.023 1.00 94.31 92 THR A C 1
ATOM 771 O O . THR A 1 92 ? -9.620 12.366 15.225 1.00 94.31 92 THR A O 1
ATOM 774 N N . ALA A 1 93 ? -8.029 10.933 15.912 1.00 93.94 93 ALA A N 1
ATOM 775 C CA . ALA A 1 93 ? -7.812 11.565 17.210 1.00 93.94 93 ALA A CA 1
ATOM 776 C C . ALA A 1 93 ? -7.359 13.026 17.068 1.00 93.94 93 ALA A C 1
ATOM 778 O O . ALA A 1 93 ? -7.893 13.903 17.742 1.00 93.94 93 ALA A O 1
ATOM 779 N N . PHE A 1 94 ? -6.428 13.306 16.151 1.00 95.56 94 PHE A N 1
ATOM 780 C CA . PHE A 1 94 ? -5.979 14.669 15.864 1.00 95.56 94 PHE A CA 1
ATOM 781 C C . PHE A 1 94 ? -7.115 15.563 15.345 1.00 95.56 94 PHE A C 1
ATOM 783 O O . PHE A 1 94 ? -7.270 16.694 15.796 1.00 95.56 94 PHE A O 1
ATOM 790 N N . LEU A 1 95 ? -7.928 15.081 14.405 1.00 94.94 95 LEU A N 1
ATOM 791 C CA . LEU A 1 95 ? -9.021 15.863 13.827 1.00 94.94 95 LEU A CA 1
ATOM 792 C C . LEU A 1 95 ? -10.134 16.132 14.840 1.00 94.94 95 LEU A C 1
ATOM 794 O O . LEU A 1 95 ? -10.649 17.251 14.883 1.00 94.94 95 LEU A O 1
ATOM 798 N N . LEU A 1 96 ? -10.464 15.146 15.676 1.00 93.44 96 LEU A N 1
ATOM 799 C CA . LEU A 1 96 ? -11.381 15.340 16.792 1.00 93.44 96 LEU A CA 1
ATOM 800 C C . LEU A 1 96 ? -10.800 16.360 17.774 1.00 93.44 96 LEU A C 1
ATOM 802 O O . LEU A 1 96 ? -11.487 17.314 18.098 1.00 93.44 96 LEU A O 1
ATOM 806 N N . ASP A 1 97 ? -9.525 16.281 18.159 1.00 95.44 97 ASP A N 1
ATOM 807 C CA . ASP A 1 97 ? -8.881 17.293 19.016 1.00 95.44 97 ASP A CA 1
ATOM 808 C C . ASP A 1 97 ? -8.907 18.711 18.414 1.00 95.44 97 ASP A C 1
ATOM 810 O O . ASP A 1 97 ? -8.981 19.692 19.149 1.00 95.44 97 ASP A O 1
ATOM 814 N N . ARG A 1 98 ? -8.905 18.863 17.087 1.00 96.19 98 ARG A N 1
ATOM 815 C CA . ARG A 1 98 ? -8.788 20.181 16.434 1.00 96.19 98 ARG A CA 1
ATOM 816 C C . ARG A 1 98 ? -10.078 20.775 15.890 1.00 96.19 98 ARG A C 1
ATOM 818 O O . ARG A 1 98 ? -10.071 21.952 15.533 1.00 96.19 98 ARG A O 1
ATOM 825 N N . SER A 1 99 ? -11.168 20.018 15.819 1.00 95.69 99 SER A N 1
ATOM 826 C CA . SER A 1 99 ? -12.411 20.486 15.205 1.00 95.69 99 SER A CA 1
ATOM 827 C C . SER A 1 99 ? -13.621 20.216 16.087 1.00 95.69 99 SER A C 1
ATOM 829 O O . SER A 1 99 ? -14.118 19.093 16.151 1.00 95.69 99 SER A O 1
ATOM 831 N N . ASP A 1 100 ? -14.162 21.277 16.692 1.00 94.00 100 ASP A N 1
ATOM 832 C CA . ASP A 1 100 ? -15.415 21.198 17.454 1.00 94.00 100 ASP A CA 1
ATOM 833 C C . ASP A 1 100 ? -16.581 20.698 16.585 1.00 94.00 100 ASP A C 1
ATOM 835 O O . ASP A 1 100 ? -17.449 19.980 17.072 1.00 94.00 100 ASP A O 1
ATOM 839 N N . LEU A 1 101 ? -16.574 21.011 15.281 1.00 92.31 101 LEU A N 1
ATOM 840 C CA . LEU A 1 101 ? -17.572 20.516 14.329 1.00 92.31 101 LEU A CA 1
ATOM 841 C C . LEU A 1 101 ? -17.507 18.993 14.173 1.00 92.31 101 LEU A C 1
ATOM 843 O O . LEU A 1 101 ? -18.551 18.338 14.164 1.00 92.31 101 LEU A O 1
ATOM 847 N N . LEU A 1 102 ? -16.300 18.433 14.033 1.00 91.44 102 LEU A N 1
ATOM 848 C CA . LEU A 1 102 ? -16.123 16.986 13.909 1.00 91.44 102 LEU A CA 1
ATOM 849 C C . LEU A 1 102 ? -16.428 16.283 15.227 1.00 91.44 102 LEU A C 1
ATOM 851 O O . LEU A 1 102 ? -17.085 15.249 15.188 1.00 91.44 102 LEU A O 1
ATOM 855 N N . ARG A 1 103 ? -16.042 16.855 16.377 1.00 90.50 103 ARG A N 1
ATOM 856 C CA . ARG A 1 103 ? -16.484 16.332 17.680 1.00 90.50 103 ARG A CA 1
ATOM 857 C C . ARG A 1 103 ? -18.006 16.307 17.752 1.00 90.50 103 ARG A C 1
ATOM 859 O O . ARG A 1 103 ? -18.583 15.255 17.968 1.00 90.50 103 ARG A O 1
ATOM 866 N N . PHE A 1 104 ? -18.676 17.419 17.458 1.00 89.75 104 PHE A N 1
ATOM 867 C CA . PHE A 1 104 ? -20.138 17.473 17.516 1.00 89.75 104 PHE A CA 1
ATOM 868 C C . PHE A 1 104 ? -20.825 16.389 16.663 1.00 89.75 104 PHE A C 1
ATOM 870 O O . PHE A 1 104 ? -21.835 15.838 17.087 1.00 89.75 104 PHE A O 1
ATOM 877 N N . HIS A 1 105 ? -20.278 16.054 15.489 1.00 90.25 105 HIS A N 1
ATOM 878 C CA . HIS A 1 105 ? -20.863 15.037 14.606 1.00 90.25 105 HIS A CA 1
ATOM 879 C C . HIS A 1 105 ? -20.439 13.595 14.921 1.00 90.25 105 HIS A C 1
ATOM 881 O O . HIS A 1 105 ? -21.213 12.680 14.652 1.00 90.25 105 HIS A O 1
ATOM 887 N N . PHE A 1 106 ? -19.231 13.374 15.447 1.00 89.75 106 PHE A N 1
ATOM 888 C CA . PHE A 1 106 ? -18.615 12.041 15.521 1.00 89.75 106 PHE A CA 1
ATOM 889 C C . PHE A 1 106 ? -18.151 11.620 16.921 1.00 89.75 106 PHE A C 1
ATOM 891 O O . PHE A 1 106 ? -17.653 10.510 17.063 1.00 89.75 106 PHE A O 1
ATOM 898 N N . ASP A 1 107 ? -18.321 12.433 17.966 1.00 83.69 107 ASP A N 1
ATOM 899 C CA . ASP A 1 107 ? -17.892 12.072 19.333 1.00 83.69 107 ASP A CA 1
ATOM 900 C C . ASP A 1 107 ? -18.641 10.840 19.874 1.00 83.69 107 ASP A C 1
ATOM 902 O O . ASP A 1 107 ? -18.107 10.067 20.663 1.00 83.69 107 ASP A O 1
ATOM 906 N N . HIS A 1 108 ? -19.862 10.598 19.386 1.00 86.94 108 HIS A N 1
ATOM 907 C CA . HIS A 1 108 ? -20.638 9.404 19.727 1.00 86.94 108 HIS A CA 1
ATOM 908 C C . HIS A 1 108 ? -20.131 8.124 19.049 1.00 86.94 108 HIS A C 1
ATOM 910 O O . HIS A 1 108 ? -20.369 7.038 19.574 1.00 86.94 108 HIS A O 1
ATOM 916 N N . ASP A 1 109 ? -19.457 8.241 17.901 1.00 88.81 109 ASP A N 1
ATOM 917 C CA . ASP A 1 109 ? -18.884 7.103 17.182 1.00 88.81 109 ASP A CA 1
ATOM 918 C C . ASP A 1 109 ? -17.666 7.526 16.329 1.00 88.81 109 ASP A C 1
ATOM 920 O O . ASP A 1 109 ? -17.775 7.764 15.116 1.00 88.81 109 ASP A O 1
ATOM 924 N N . PRO A 1 110 ? -16.470 7.615 16.939 1.00 88.56 110 PRO A N 1
ATOM 925 C CA . PRO A 1 110 ? -15.249 7.972 16.222 1.00 88.56 110 PRO A CA 1
ATOM 926 C C . PRO A 1 110 ? -14.839 6.917 15.181 1.00 88.56 110 PRO A C 1
ATOM 928 O O . PRO A 1 110 ? -14.031 7.217 14.297 1.00 88.56 110 PRO A O 1
ATOM 931 N N . LEU A 1 111 ? -15.392 5.698 15.236 1.00 90.00 111 LEU A N 1
ATOM 932 C CA . LEU A 1 111 ? -15.093 4.637 14.272 1.00 90.00 111 LEU A CA 1
ATOM 933 C C . LEU A 1 111 ? -15.724 4.926 12.908 1.00 90.00 111 LEU A C 1
ATOM 935 O O . LEU A 1 111 ? -15.139 4.575 11.878 1.00 90.00 111 LEU A O 1
ATOM 939 N N . VAL A 1 112 ? -16.861 5.627 12.873 1.00 91.19 112 VAL A N 1
ATOM 940 C CA . VAL A 1 112 ? -17.465 6.097 11.617 1.00 91.19 112 VAL A CA 1
ATOM 941 C C . VAL A 1 112 ? -16.538 7.093 10.928 1.00 91.19 112 VAL A C 1
ATOM 943 O O . VAL A 1 112 ? -16.250 6.934 9.741 1.00 91.19 112 VAL A O 1
ATOM 946 N N . LEU A 1 113 ? -16.015 8.081 11.665 1.00 92.25 113 LEU A N 1
ATOM 947 C CA . LEU A 1 113 ? -15.059 9.043 11.111 1.00 92.25 113 LEU A CA 1
ATOM 948 C C . LEU A 1 113 ? -13.789 8.338 10.625 1.00 92.25 113 LEU A C 1
ATOM 950 O O . LEU A 1 113 ? -13.346 8.591 9.506 1.00 92.25 113 LEU A O 1
ATOM 954 N N . ALA A 1 114 ? -13.245 7.411 11.417 1.00 92.69 114 ALA A N 1
ATOM 955 C CA . ALA A 1 114 ? -12.089 6.611 11.026 1.00 92.69 114 ALA A CA 1
ATOM 956 C C . ALA A 1 114 ? -12.338 5.836 9.720 1.00 92.69 114 ALA A C 1
ATOM 958 O O . ALA A 1 114 ? -11.500 5.868 8.823 1.0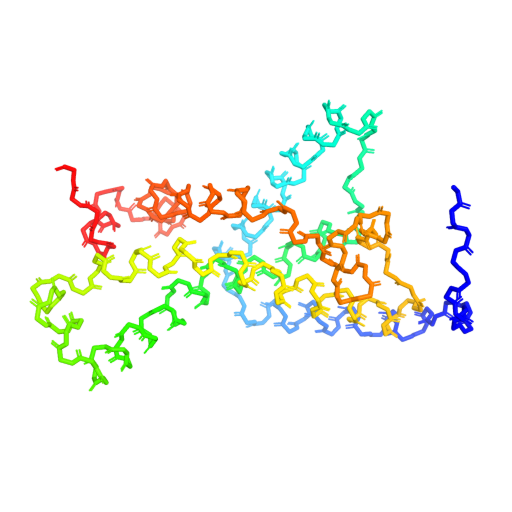0 92.69 114 ALA A O 1
ATOM 959 N N . SER A 1 115 ? -13.503 5.201 9.574 1.00 93.75 115 SER A N 1
ATOM 960 C CA . SER A 1 115 ? -13.874 4.455 8.363 1.00 93.75 115 SER A CA 1
ATOM 961 C C . SER A 1 115 ? -14.000 5.372 7.143 1.00 93.75 115 SER A C 1
ATOM 963 O O . SER A 1 115 ? -13.501 5.051 6.066 1.00 93.75 115 SER A O 1
ATOM 965 N N . VAL A 1 116 ? -14.624 6.546 7.303 1.00 94.56 116 VAL A N 1
ATOM 966 C CA . VAL A 1 116 ? -14.726 7.549 6.229 1.00 94.56 116 VAL A CA 1
ATOM 967 C C . VAL A 1 116 ? -13.336 8.018 5.804 1.00 94.56 116 VAL A C 1
ATOM 969 O O . VAL A 1 116 ? -13.035 8.030 4.611 1.00 94.56 116 VAL A O 1
ATOM 972 N N . LEU A 1 117 ? -12.465 8.349 6.761 1.00 96.06 117 LEU A N 1
ATOM 973 C CA . LEU A 1 117 ? -11.087 8.751 6.479 1.00 96.06 117 LEU A CA 1
ATOM 974 C C . LEU A 1 117 ? -10.304 7.629 5.788 1.00 96.06 117 LEU A C 1
ATOM 976 O O . LEU A 1 117 ? -9.607 7.902 4.814 1.00 96.06 117 LEU A O 1
ATOM 980 N N . ALA A 1 118 ? -10.455 6.379 6.235 1.00 96.00 118 ALA A N 1
ATOM 981 C CA . ALA A 1 118 ? -9.782 5.222 5.652 1.00 96.00 118 ALA A CA 1
ATOM 982 C C . ALA A 1 118 ? -10.126 5.035 4.168 1.00 96.00 118 ALA A C 1
ATOM 984 O O . ALA A 1 118 ? -9.224 4.805 3.360 1.00 96.00 118 ALA A O 1
ATOM 985 N N . VAL A 1 119 ? -11.397 5.202 3.788 1.00 97.25 119 VAL A N 1
ATOM 986 C CA . VAL A 1 119 ? -11.822 5.140 2.382 1.00 97.25 119 VAL A CA 1
ATOM 987 C C . VAL A 1 119 ? -11.345 6.372 1.612 1.00 97.25 119 VAL A C 1
ATOM 989 O O . VAL A 1 119 ? -10.683 6.236 0.586 1.00 97.25 119 VAL A O 1
ATOM 992 N N . CYS A 1 120 ? -11.644 7.578 2.103 1.00 97.75 120 CYS A N 1
ATOM 993 C CA . CYS A 1 120 ? -11.384 8.823 1.376 1.00 97.75 120 CYS A CA 1
ATOM 994 C C . CYS A 1 120 ? -9.893 9.120 1.171 1.00 97.75 120 CYS A C 1
ATOM 996 O O . CYS A 1 120 ? -9.536 9.754 0.180 1.00 97.75 120 CYS A O 1
ATOM 998 N N . LEU A 1 121 ? -9.024 8.676 2.082 1.00 97.94 121 LEU A N 1
ATOM 999 C CA . LEU A 1 121 ? -7.576 8.881 1.987 1.00 97.94 121 LEU A CA 1
ATOM 1000 C C . LEU A 1 121 ? -6.848 7.718 1.298 1.00 97.94 121 LEU A C 1
ATOM 1002 O O . LEU A 1 121 ? -5.642 7.823 1.066 1.00 97.94 121 LEU A O 1
ATOM 1006 N N . MET A 1 122 ? -7.556 6.654 0.896 1.00 97.62 122 MET A N 1
ATOM 1007 C CA . MET A 1 122 ? -6.948 5.518 0.196 1.00 97.62 122 MET A CA 1
ATOM 1008 C C . MET A 1 122 ? -6.210 5.922 -1.094 1.00 97.62 122 MET A C 1
ATOM 1010 O O . MET A 1 122 ? -5.075 5.480 -1.266 1.00 97.62 122 MET 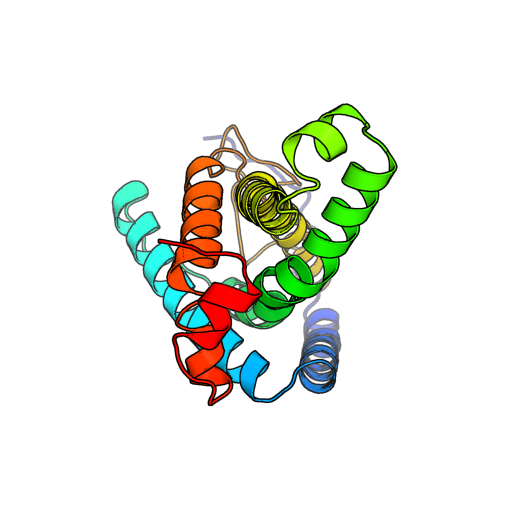A O 1
ATOM 1014 N N . PRO A 1 123 ? -6.749 6.798 -1.972 1.00 97.81 123 PRO A N 1
ATOM 1015 C CA . PRO A 1 123 ? -6.010 7.236 -3.157 1.00 97.81 123 PRO A CA 1
ATOM 1016 C C . PRO A 1 123 ? -4.660 7.877 -2.812 1.00 97.81 123 PRO A C 1
ATOM 1018 O O . PRO A 1 123 ? -3.653 7.579 -3.446 1.00 97.81 123 PRO A O 1
ATOM 1021 N N . ILE A 1 124 ? -4.618 8.708 -1.764 1.00 97.44 124 ILE A N 1
ATOM 1022 C CA . ILE A 1 124 ? -3.381 9.354 -1.303 1.00 97.44 124 ILE A CA 1
ATOM 1023 C C . ILE A 1 124 ? -2.407 8.306 -0.761 1.00 97.44 124 ILE A C 1
ATOM 1025 O O . ILE A 1 124 ? -1.226 8.353 -1.095 1.00 97.44 124 ILE A O 1
ATOM 1029 N N . ASN A 1 125 ? -2.895 7.345 0.029 1.00 97.06 125 ASN A N 1
ATOM 1030 C CA . ASN A 1 125 ? -2.085 6.248 0.559 1.00 97.06 125 ASN A CA 1
ATOM 1031 C C . ASN A 1 125 ? -1.398 5.452 -0.567 1.00 97.06 125 ASN A C 1
ATOM 1033 O O . ASN A 1 125 ? -0.184 5.247 -0.522 1.00 97.06 125 ASN A O 1
ATOM 1037 N N . ILE A 1 126 ? -2.150 5.079 -1.610 1.00 96.12 126 ILE A N 1
ATOM 1038 C CA . ILE A 1 126 ? -1.621 4.337 -2.764 1.00 96.12 126 ILE A CA 1
ATOM 1039 C C . ILE A 1 126 ? -0.648 5.188 -3.584 1.00 96.12 126 ILE A C 1
ATOM 1041 O O . ILE A 1 126 ? 0.462 4.737 -3.850 1.00 96.12 126 ILE A O 1
ATOM 1045 N N . TRP A 1 127 ? -0.986 6.433 -3.931 1.00 96.62 127 TRP A N 1
ATOM 1046 C CA . TRP A 1 127 ? -0.080 7.279 -4.720 1.00 96.62 127 TRP A CA 1
ATOM 1047 C C . TRP A 1 127 ? 1.219 7.613 -3.980 1.00 96.62 127 TRP A C 1
ATOM 1049 O O . TRP A 1 127 ? 2.286 7.645 -4.593 1.00 96.62 127 TRP A O 1
ATOM 1059 N N . CYS A 1 128 ? 1.170 7.847 -2.664 1.00 95.56 128 CYS A N 1
ATOM 1060 C CA . CYS A 1 128 ? 2.381 8.037 -1.863 1.00 95.56 128 CYS A CA 1
ATOM 1061 C C . CYS A 1 128 ? 3.290 6.809 -1.942 1.00 95.56 128 CYS A C 1
ATOM 1063 O O . CYS A 1 128 ? 4.501 6.944 -2.119 1.00 95.56 128 CYS A O 1
ATOM 1065 N N . LEU A 1 129 ? 2.706 5.619 -1.847 1.00 94.56 129 LEU A N 1
ATOM 1066 C CA . LEU A 1 129 ? 3.425 4.363 -1.971 1.00 94.56 129 LEU A CA 1
ATOM 1067 C C . LEU A 1 129 ? 4.012 4.168 -3.369 1.00 94.56 129 LEU A C 1
ATOM 1069 O O . LEU A 1 129 ? 5.206 3.892 -3.472 1.00 94.56 129 LEU A O 1
ATOM 1073 N N . GLU A 1 130 ? 3.221 4.361 -4.424 1.00 94.88 130 GLU A N 1
ATOM 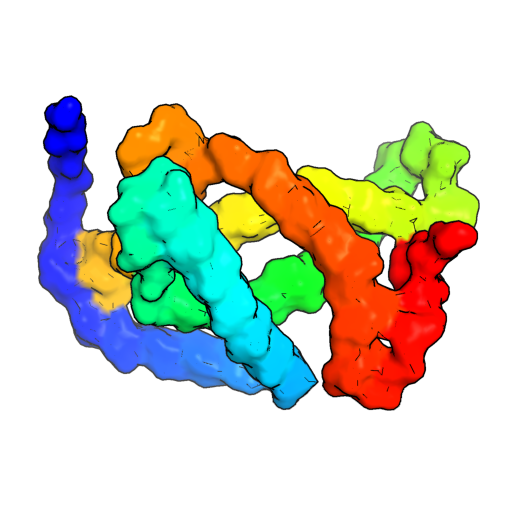1074 C CA . GLU A 1 130 ? 3.668 4.187 -5.811 1.00 94.88 130 GLU A CA 1
ATOM 1075 C C . GLU A 1 130 ? 4.820 5.150 -6.121 1.00 94.88 130 GLU A C 1
ATOM 1077 O O . GLU A 1 130 ? 5.817 4.771 -6.735 1.00 94.88 130 GLU A O 1
ATOM 1082 N N . ALA A 1 131 ? 4.739 6.390 -5.627 1.00 95.44 131 ALA A N 1
ATOM 1083 C CA . ALA A 1 131 ? 5.812 7.363 -5.761 1.00 95.44 131 ALA A CA 1
ATOM 1084 C C . ALA A 1 131 ? 7.093 6.905 -5.045 1.00 95.44 131 ALA A C 1
ATOM 1086 O O . ALA A 1 131 ? 8.169 6.929 -5.647 1.00 95.44 131 ALA A O 1
ATOM 1087 N N . VAL A 1 132 ? 6.999 6.472 -3.781 1.00 95.38 132 VAL A N 1
ATOM 1088 C CA . VAL A 1 132 ? 8.162 6.010 -3.000 1.00 95.38 132 VAL A CA 1
ATOM 1089 C C . VAL A 1 132 ? 8.795 4.776 -3.643 1.00 95.38 132 VAL A C 1
ATOM 1091 O O . VAL A 1 132 ? 10.012 4.738 -3.829 1.00 95.38 132 VAL A O 1
ATOM 1094 N N . GLN A 1 133 ? 7.988 3.789 -4.028 1.00 95.25 133 GLN A N 1
ATOM 1095 C CA . GLN A 1 133 ? 8.458 2.576 -4.691 1.00 95.25 133 GLN A CA 1
ATOM 1096 C C . GLN A 1 133 ? 9.070 2.880 -6.053 1.00 95.25 133 GLN A C 1
ATOM 1098 O O . GLN A 1 133 ? 10.180 2.433 -6.326 1.00 95.25 133 GLN A O 1
ATOM 1103 N N . GLY A 1 134 ? 8.396 3.669 -6.888 1.00 94.69 134 GLY A N 1
ATOM 1104 C CA . GLY A 1 134 ? 8.893 4.035 -8.209 1.00 94.69 134 GLY A CA 1
ATOM 1105 C C . GLY A 1 134 ? 10.251 4.728 -8.129 1.00 94.69 134 GLY A C 1
ATOM 1106 O O . GLY A 1 134 ? 11.186 4.339 -8.828 1.00 94.69 134 GLY A O 1
ATOM 1107 N N . TYR A 1 135 ? 10.429 5.677 -7.202 1.00 94.94 135 TYR A N 1
ATOM 1108 C CA . TYR A 1 135 ? 11.732 6.314 -6.989 1.00 94.94 135 TYR A CA 1
ATOM 1109 C C . TYR A 1 135 ? 12.784 5.379 -6.384 1.00 94.94 135 TYR A C 1
ATOM 1111 O O . TYR A 1 135 ? 13.955 5.478 -6.755 1.00 94.94 135 TYR A O 1
ATOM 1119 N N . LEU A 1 136 ? 12.401 4.450 -5.503 1.00 94.06 136 LEU A N 1
ATOM 1120 C CA . LEU A 1 136 ? 13.310 3.417 -5.004 1.00 94.06 136 LEU A CA 1
ATOM 1121 C C . LEU A 1 136 ? 13.793 2.513 -6.146 1.00 94.06 136 LEU A C 1
ATOM 1123 O O . LEU A 1 136 ? 14.986 2.245 -6.255 1.00 94.06 136 LEU A O 1
ATOM 1127 N N . ILE A 1 137 ? 12.903 2.088 -7.040 1.00 92.88 137 ILE A N 1
ATOM 1128 C CA . ILE A 1 137 ? 13.259 1.275 -8.207 1.00 92.88 137 ILE A CA 1
ATOM 1129 C C . ILE A 1 137 ? 14.164 2.071 -9.149 1.00 92.88 137 ILE A C 1
ATOM 1131 O O . ILE A 1 137 ? 15.209 1.557 -9.541 1.00 92.88 137 ILE A O 1
ATOM 1135 N N . ILE A 1 138 ? 13.845 3.337 -9.439 1.00 92.88 138 ILE A N 1
ATOM 1136 C CA . ILE A 1 138 ? 14.704 4.216 -10.249 1.00 92.88 138 ILE A CA 1
ATOM 1137 C C . ILE A 1 138 ? 16.097 4.344 -9.619 1.00 92.88 138 ILE A C 1
ATOM 1139 O O . ILE A 1 138 ? 17.102 4.277 -10.327 1.00 92.88 138 ILE A O 1
ATOM 1143 N N . LEU A 1 139 ? 16.194 4.474 -8.292 1.00 91.25 139 LEU A N 1
ATOM 1144 C CA . LEU A 1 139 ? 17.477 4.521 -7.588 1.00 91.25 139 LEU A CA 1
ATOM 1145 C C . LEU A 1 139 ? 18.289 3.228 -7.776 1.00 91.25 139 LEU A C 1
ATOM 1147 O O . LEU A 1 139 ? 19.507 3.293 -7.973 1.00 91.25 139 LEU A O 1
ATOM 1151 N N . LEU A 1 140 ? 17.630 2.068 -7.704 1.00 90.75 140 LEU A N 1
ATOM 1152 C CA . LEU A 1 140 ? 18.266 0.749 -7.762 1.00 90.75 140 LEU A CA 1
ATOM 1153 C C . LEU A 1 140 ? 18.614 0.304 -9.189 1.00 90.75 140 LEU A C 1
ATOM 1155 O O . LEU A 1 140 ? 19.693 -0.245 -9.413 1.00 90.75 140 LEU A O 1
ATOM 1159 N N . TYR A 1 141 ? 17.723 0.543 -10.147 1.00 88.31 141 TYR A N 1
ATOM 1160 C CA . TYR A 1 141 ? 17.803 0.010 -11.508 1.00 88.31 141 TYR A CA 1
ATOM 1161 C C . TYR A 1 141 ? 18.144 1.067 -12.562 1.00 88.31 141 TYR A C 1
ATOM 1163 O O . TYR A 1 141 ? 18.706 0.716 -13.597 1.00 88.31 141 TYR A O 1
ATOM 1171 N N . GLY A 1 142 ? 17.904 2.348 -12.278 1.00 89.62 142 GLY A N 1
ATOM 1172 C CA . GLY A 1 142 ? 18.091 3.465 -13.211 1.00 89.62 142 GLY A CA 1
ATOM 1173 C C . GLY A 1 142 ? 16.815 3.884 -13.947 1.00 89.62 142 GLY A C 1
ATOM 1174 O O . GLY A 1 142 ? 16.785 4.968 -14.522 1.00 89.62 142 GLY A O 1
ATOM 1175 N N . GLU A 1 143 ? 15.761 3.070 -13.886 1.00 91.00 143 GLU A N 1
ATOM 1176 C CA . GLU A 1 143 ? 14.442 3.319 -14.476 1.00 91.00 143 GLU A CA 1
ATOM 1177 C C . GLU A 1 143 ? 13.348 2.655 -13.628 1.00 91.00 143 GLU A C 1
ATOM 1179 O O . GLU A 1 143 ? 13.655 1.784 -12.810 1.00 91.00 143 GLU A O 1
ATOM 1184 N N . ASN A 1 144 ? 12.085 3.058 -13.796 1.00 92.31 144 ASN A N 1
ATOM 1185 C CA . ASN A 1 144 ? 10.962 2.403 -13.128 1.00 92.31 144 ASN A CA 1
ATOM 1186 C C . ASN A 1 144 ? 10.464 1.225 -13.978 1.00 92.31 144 ASN A C 1
ATOM 1188 O O . ASN A 1 144 ? 9.764 1.411 -14.965 1.00 92.31 144 ASN A O 1
ATOM 1192 N N . ILE A 1 145 ? 10.830 0.009 -13.572 1.00 91.56 145 ILE A N 1
ATOM 1193 C CA . ILE A 1 145 ? 10.402 -1.240 -14.223 1.00 91.56 145 ILE A CA 1
ATOM 1194 C C . ILE A 1 145 ? 9.095 -1.818 -13.647 1.00 91.56 145 ILE A C 1
ATOM 1196 O O . ILE A 1 145 ? 8.654 -2.884 -14.082 1.00 91.56 145 ILE A O 1
ATOM 1200 N N . ALA A 1 146 ? 8.505 -1.181 -12.629 1.00 91.44 146 ALA A N 1
ATOM 1201 C CA . ALA A 1 146 ? 7.243 -1.619 -12.032 1.00 91.44 146 ALA A CA 1
ATOM 1202 C C . ALA A 1 146 ? 6.038 -0.937 -12.681 1.00 91.44 146 ALA A C 1
ATOM 1204 O O . ALA A 1 146 ? 5.126 -1.635 -13.107 1.00 91.44 146 ALA A O 1
ATOM 1205 N N . TRP A 1 147 ? 6.068 0.392 -12.809 1.00 87.88 147 TRP A N 1
ATOM 1206 C CA . TRP A 1 147 ? 4.976 1.176 -13.390 1.00 87.88 147 TRP A CA 1
ATOM 1207 C C . TRP A 1 147 ? 5.501 2.186 -14.397 1.00 87.88 147 TRP A C 1
ATOM 1209 O O . TRP A 1 147 ? 6.516 2.841 -14.156 1.00 87.88 147 TRP A O 1
ATOM 1219 N N . ASP A 1 148 ? 4.755 2.376 -15.480 1.00 88.62 148 ASP A N 1
ATOM 1220 C CA . ASP A 1 148 ? 4.962 3.491 -16.396 1.00 88.62 148 ASP A CA 1
ATOM 1221 C C . ASP A 1 148 ? 3.620 4.118 -16.759 1.00 88.62 148 ASP A C 1
ATOM 1223 O O . ASP A 1 148 ? 2.989 3.735 -17.733 1.00 88.62 148 ASP A O 1
ATOM 1227 N N . TYR A 1 149 ? 3.198 5.123 -15.998 1.00 91.06 149 TYR A N 1
ATOM 1228 C CA . TYR A 1 149 ? 2.018 5.926 -16.313 1.00 91.06 149 TYR A CA 1
ATOM 1229 C C . TYR A 1 149 ? 2.367 7.197 -17.092 1.00 91.06 149 TYR A C 1
ATOM 1231 O O . TYR A 1 149 ? 1.582 8.151 -17.100 1.00 91.06 149 TYR A O 1
ATOM 1239 N N . SER A 1 150 ? 3.543 7.282 -17.723 1.00 90.62 150 SER A N 1
ATOM 1240 C CA . SER A 1 150 ? 3.968 8.486 -18.459 1.00 90.62 150 SER A CA 1
ATOM 1241 C C . SER A 1 150 ? 3.085 8.794 -19.674 1.00 90.62 150 SER A C 1
ATOM 1243 O O . SER A 1 150 ? 3.039 9.938 -20.137 1.00 90.62 150 SER A O 1
ATOM 1245 N N . TYR A 1 151 ? 2.337 7.799 -20.157 1.00 87.38 151 TYR A N 1
ATOM 1246 C CA . TYR A 1 151 ? 1.353 7.944 -21.227 1.00 87.38 151 TYR A CA 1
ATOM 1247 C C . TYR A 1 151 ? 0.064 8.659 -20.787 1.00 87.38 151 TYR A C 1
ATOM 1249 O O . TYR A 1 151 ? -0.646 9.213 -21.629 1.00 87.38 151 TYR A O 1
ATOM 1257 N N . SER A 1 152 ? -0.254 8.674 -19.487 1.00 91.31 152 SER A N 1
ATOM 1258 C CA . SER A 1 152 ? -1.481 9.284 -18.969 1.00 91.31 152 SER A CA 1
ATOM 1259 C C . SER A 1 152 ? -1.365 10.809 -18.887 1.00 91.31 152 SER A C 1
ATOM 1261 O O . SER A 1 152 ? -0.374 11.361 -18.410 1.00 91.31 152 SER A O 1
ATOM 1263 N N . LYS A 1 153 ? -2.436 11.528 -19.247 1.00 95.38 153 LYS A N 1
ATOM 1264 C CA . LYS A 1 153 ? -2.534 12.981 -18.995 1.00 95.38 153 LYS A CA 1
ATOM 1265 C C . LYS A 1 153 ? -2.594 13.331 -17.502 1.00 95.38 153 LYS A C 1
ATOM 1267 O O . LYS A 1 153 ? -2.378 14.481 -17.137 1.00 95.38 153 LYS A O 1
ATOM 1272 N N . PHE A 1 154 ? -2.907 12.345 -16.664 1.00 96.19 154 PHE A N 1
ATOM 1273 C CA . PHE A 1 154 ? -2.973 12.445 -15.209 1.00 96.19 154 PHE A CA 1
ATOM 1274 C C . PHE A 1 154 ? -1.745 11.814 -14.534 1.00 96.19 154 PHE A C 1
ATOM 1276 O O . PHE A 1 154 ? -1.792 11.469 -13.355 1.00 96.19 154 PHE A O 1
ATOM 1283 N N . SER A 1 155 ? -0.659 11.638 -15.290 1.00 95.62 155 SER A N 1
ATOM 1284 C CA . SER A 1 155 ? 0.618 11.158 -14.776 1.00 95.62 155 SER A CA 1
ATOM 1285 C C . SER A 1 155 ? 1.166 12.089 -13.691 1.00 95.62 155 SER A C 1
ATOM 1287 O O . SER A 1 155 ? 1.213 13.309 -13.871 1.00 95.62 155 SER A O 1
ATOM 1289 N N . PHE A 1 156 ? 1.612 11.518 -12.576 1.00 96.12 156 PHE A N 1
ATOM 1290 C CA . PHE A 1 156 ? 2.215 12.237 -11.455 1.00 96.12 156 PHE A CA 1
ATOM 1291 C C . PHE A 1 156 ? 3.518 11.557 -11.005 1.00 96.12 156 PHE A C 1
ATOM 1293 O O . PHE A 1 156 ? 3.810 10.428 -11.401 1.00 96.12 156 PHE A O 1
ATOM 1300 N N . ALA A 1 157 ? 4.340 12.273 -10.225 1.00 95.56 157 ALA A N 1
ATOM 1301 C CA . ALA A 1 157 ? 5.617 11.780 -9.690 1.00 95.56 157 ALA A CA 1
ATOM 1302 C C . ALA A 1 157 ? 6.536 11.149 -10.760 1.00 95.56 157 ALA A C 1
ATOM 1304 O O . ALA A 1 157 ? 7.125 10.093 -10.558 1.00 95.56 157 ALA A O 1
ATOM 1305 N N . GLY A 1 158 ? 6.636 11.787 -11.931 1.00 93.31 158 GLY A N 1
ATOM 1306 C CA . GLY A 1 158 ? 7.505 11.324 -13.016 1.00 93.31 158 GLY A CA 1
ATOM 1307 C C . GLY A 1 158 ? 7.025 10.068 -13.750 1.00 93.31 158 GLY A C 1
ATOM 1308 O O . GLY A 1 158 ? 7.848 9.426 -14.389 1.00 93.31 158 GLY A O 1
ATOM 1309 N N . GLY A 1 159 ? 5.734 9.727 -13.686 1.00 93.31 159 GLY A N 1
ATOM 1310 C CA . GLY A 1 159 ? 5.199 8.506 -14.302 1.00 93.31 159 GLY A CA 1
ATOM 1311 C C . GLY A 1 159 ? 4.916 7.384 -13.314 1.00 93.31 159 GLY A C 1
ATOM 1312 O O . GLY A 1 159 ? 4.377 6.364 -13.720 1.00 93.31 159 GLY A O 1
ATOM 1313 N N . ASN A 1 160 ? 5.225 7.575 -12.030 1.00 94.69 160 ASN A N 1
ATOM 1314 C CA . ASN A 1 160 ? 5.023 6.548 -11.010 1.00 94.69 160 ASN A CA 1
ATOM 1315 C C . ASN A 1 160 ? 3.552 6.370 -10.624 1.00 94.69 160 ASN A C 1
ATOM 1317 O O . ASN A 1 160 ? 3.189 5.290 -10.184 1.00 94.69 160 ASN A O 1
ATOM 1321 N N . CYS A 1 161 ? 2.716 7.400 -10.801 1.00 95.00 161 CYS A N 1
ATOM 1322 C CA . CYS A 1 161 ? 1.306 7.361 -10.410 1.00 95.00 161 CYS A CA 1
ATOM 1323 C C . CYS A 1 161 ? 0.395 7.850 -11.537 1.00 95.00 161 CYS A C 1
ATOM 1325 O O . CYS A 1 161 ? 0.754 8.767 -12.285 1.00 95.00 161 CYS A O 1
ATOM 1327 N N . ASN A 1 162 ? -0.828 7.322 -11.587 1.00 95.12 162 ASN A N 1
ATOM 1328 C CA . ASN A 1 162 ? -1.906 7.833 -12.429 1.00 95.12 162 ASN A CA 1
ATOM 1329 C C . ASN A 1 162 ? -3.047 8.380 -11.560 1.00 95.12 162 ASN A C 1
ATOM 1331 O O . ASN A 1 162 ? -3.790 7.620 -10.939 1.00 95.12 162 ASN A O 1
ATOM 1335 N N . LEU A 1 163 ? -3.226 9.705 -11.542 1.00 96.38 163 LEU A N 1
ATOM 1336 C CA . LEU A 1 163 ? -4.263 10.344 -10.720 1.00 96.38 163 LEU A CA 1
ATOM 1337 C C . LEU A 1 163 ? -5.690 10.069 -11.223 1.00 96.38 163 LEU A C 1
ATOM 1339 O O . LEU A 1 163 ? -6.654 10.353 -10.517 1.00 96.38 163 LEU A O 1
ATOM 1343 N N . ALA A 1 164 ? -5.840 9.500 -12.424 1.00 95.62 164 ALA A N 1
ATOM 1344 C CA . ALA A 1 164 ? -7.135 9.057 -12.935 1.00 95.62 164 ALA A CA 1
ATOM 1345 C C . ALA A 1 164 ? -7.749 7.925 -12.098 1.00 95.62 164 ALA A C 1
ATOM 1347 O O . ALA A 1 164 ? -8.969 7.829 -12.045 1.00 95.62 164 ALA A O 1
ATOM 1348 N N . MET A 1 165 ? -6.914 7.132 -11.413 1.00 93.88 165 MET A N 1
ATOM 1349 C CA . MET A 1 165 ? -7.309 5.916 -10.685 1.00 93.88 165 MET A CA 1
ATOM 1350 C C . MET A 1 165 ? -8.015 6.194 -9.342 1.00 93.88 165 MET A C 1
ATOM 1352 O O . MET A 1 165 ? -8.107 5.333 -8.470 1.00 93.88 165 MET A O 1
ATOM 1356 N N . VAL A 1 166 ? -8.463 7.433 -9.110 1.00 96.88 166 VAL A N 1
ATOM 1357 C CA . VAL A 1 166 ? -9.040 7.850 -7.824 1.00 96.88 166 VAL A CA 1
ATOM 1358 C C . VAL A 1 166 ? -10.292 7.047 -7.472 1.00 96.88 166 VAL A C 1
ATOM 1360 O O . VAL A 1 166 ? -10.491 6.715 -6.306 1.00 96.88 166 VAL A O 1
ATOM 1363 N N . VAL A 1 167 ? -11.130 6.710 -8.457 1.00 96.12 167 VAL A N 1
ATOM 1364 C CA . VAL A 1 167 ? -12.383 5.980 -8.218 1.00 96.12 167 VAL A CA 1
ATOM 1365 C C . VAL A 1 167 ? -12.081 4.536 -7.830 1.00 96.12 167 VAL A C 1
ATOM 1367 O O . VAL A 1 167 ? -12.649 4.024 -6.869 1.00 96.12 167 VAL A O 1
ATOM 1370 N N . GLU A 1 168 ? -11.142 3.906 -8.522 1.00 93.94 168 GLU A N 1
ATOM 1371 C CA . GLU A 1 168 ? -10.655 2.555 -8.279 1.00 93.94 168 GLU A CA 1
ATOM 1372 C C . GLU A 1 168 ? -10.068 2.442 -6.871 1.00 93.94 168 GLU A C 1
ATOM 1374 O O . GLU A 1 168 ? -10.402 1.515 -6.133 1.00 93.94 168 GLU A O 1
ATOM 1379 N N . TRP A 1 169 ? -9.278 3.431 -6.445 1.00 95.62 169 TRP A N 1
ATOM 1380 C CA . TRP A 1 169 ? -8.718 3.474 -5.095 1.00 95.62 169 TRP A CA 1
ATOM 1381 C C . TRP A 1 169 ? -9.760 3.732 -4.006 1.00 95.62 169 TRP A C 1
ATOM 1383 O O . TRP A 1 169 ? -9.645 3.165 -2.920 1.00 95.62 169 TRP A O 1
ATOM 1393 N N . LEU A 1 170 ? -10.811 4.509 -4.281 1.00 97.44 170 LEU A N 1
ATOM 1394 C CA . LEU A 1 170 ? -11.945 4.647 -3.359 1.00 97.44 170 LEU A CA 1
ATOM 1395 C C . LEU A 1 170 ? -12.728 3.333 -3.228 1.00 97.44 170 LEU A C 1
ATOM 1397 O O . LEU A 1 170 ? -13.072 2.932 -2.116 1.00 97.44 170 LEU A O 1
ATOM 1401 N N . VAL A 1 171 ? -12.980 2.637 -4.340 1.00 96.25 171 VAL A N 1
ATOM 1402 C CA . VAL A 1 171 ? -13.635 1.318 -4.337 1.00 96.25 171 VAL A CA 1
ATOM 1403 C C . VAL A 1 171 ? -12.779 0.298 -3.591 1.00 96.25 171 VAL A C 1
ATOM 1405 O O . VAL A 1 171 ? -13.308 -0.466 -2.784 1.00 96.25 171 VAL A O 1
ATOM 1408 N N . PHE A 1 172 ? -11.461 0.317 -3.797 1.00 94.50 172 PHE A N 1
ATOM 1409 C CA . PHE A 1 172 ? -10.532 -0.528 -3.058 1.00 94.50 172 PHE A CA 1
ATOM 1410 C C . PHE A 1 172 ? -10.582 -0.228 -1.557 1.00 94.50 172 PHE A C 1
ATOM 1412 O O . PHE A 1 172 ? -10.789 -1.145 -0.768 1.00 94.50 172 PHE A O 1
ATOM 1419 N N . GLY A 1 173 ? -10.509 1.045 -1.157 1.00 95.94 173 GLY A N 1
ATOM 1420 C CA . GLY A 1 173 ? -10.651 1.455 0.243 1.00 95.94 173 GLY A CA 1
ATOM 1421 C C . GLY A 1 173 ? -11.964 0.982 0.867 1.00 95.94 173 GLY A C 1
ATOM 1422 O O . GLY A 1 173 ? -11.967 0.451 1.977 1.00 95.94 173 GLY A O 1
ATOM 1423 N N . LEU A 1 174 ? -13.075 1.088 0.134 1.00 96.25 174 LEU A N 1
ATOM 1424 C CA . LEU A 1 174 ? -14.373 0.586 0.583 1.00 96.25 174 LEU A CA 1
ATOM 1425 C C . LEU A 1 174 ? -14.380 -0.940 0.744 1.00 96.25 174 LEU A C 1
ATOM 1427 O O . LEU A 1 174 ? -14.901 -1.444 1.738 1.00 96.25 174 LEU A O 1
ATOM 1431 N N . ALA A 1 175 ? -13.798 -1.679 -0.203 1.00 94.88 175 ALA A N 1
ATOM 1432 C CA . ALA A 1 175 ? -13.670 -3.131 -0.109 1.00 94.88 175 ALA A CA 1
ATOM 1433 C C . ALA A 1 175 ? -12.808 -3.538 1.095 1.00 94.88 175 ALA A C 1
ATOM 1435 O O . ALA A 1 175 ? -13.131 -4.509 1.784 1.00 94.88 175 ALA A O 1
ATOM 1436 N N . LEU A 1 176 ? -11.756 -2.777 1.405 1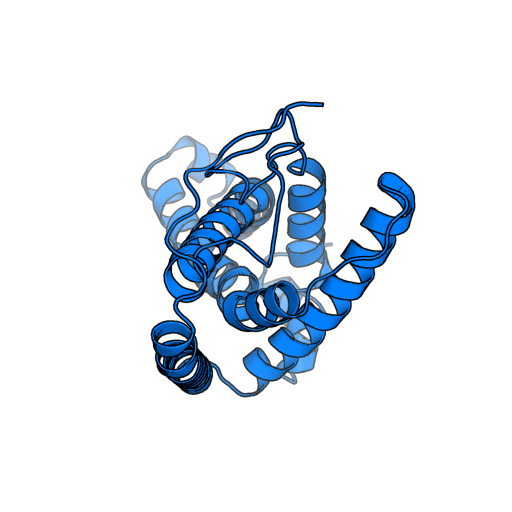.00 93.00 176 LEU A N 1
ATOM 1437 C CA . LEU A 1 176 ? -10.956 -3.040 2.592 1.00 93.00 176 LEU A CA 1
ATOM 1438 C C . LEU A 1 176 ? -11.766 -2.848 3.873 1.00 93.00 176 LEU A C 1
ATOM 1440 O O . LEU A 1 176 ? -11.813 -3.757 4.701 1.00 93.00 176 LEU A O 1
ATOM 1444 N N . GLU A 1 177 ? -12.439 -1.706 4.014 1.00 93.12 177 GLU A N 1
ATOM 1445 C CA . GLU A 1 177 ? -13.239 -1.410 5.206 1.00 93.12 177 GLU A CA 1
ATOM 1446 C C . GLU A 1 177 ? -14.410 -2.378 5.373 1.00 93.12 177 GLU A C 1
ATOM 1448 O O . GLU A 1 177 ? -14.705 -2.790 6.487 1.00 93.12 177 GLU A O 1
ATOM 1453 N N . ARG A 1 178 ? -15.098 -2.762 4.293 1.00 92.50 178 ARG A N 1
ATOM 1454 C CA . ARG A 1 178 ? -16.348 -3.537 4.394 1.00 92.50 178 ARG A CA 1
ATOM 1455 C C . ARG A 1 178 ? -16.176 -5.039 4.266 1.00 92.50 178 ARG A C 1
ATOM 1457 O O . ARG A 1 178 ? -17.083 -5.766 4.657 1.00 92.50 178 ARG A O 1
ATOM 1464 N N . ILE A 1 179 ? -15.055 -5.506 3.720 1.00 92.44 179 ILE A N 1
ATOM 1465 C CA . ILE A 1 179 ? -14.834 -6.931 3.462 1.00 92.44 179 ILE A CA 1
ATOM 1466 C C . ILE A 1 179 ? -13.554 -7.409 4.140 1.00 92.44 179 ILE A C 1
ATOM 1468 O O . ILE A 1 179 ? -13.591 -8.330 4.956 1.00 92.44 179 ILE A O 1
ATOM 1472 N N . TYR A 1 180 ? -12.419 -6.791 3.823 1.00 92.25 180 TYR A N 1
ATOM 1473 C CA . TYR A 1 180 ? -11.120 -7.291 4.271 1.00 92.25 180 TYR A CA 1
ATOM 1474 C C . TYR A 1 180 ? -10.967 -7.246 5.798 1.00 92.25 180 TYR A C 1
ATOM 1476 O O . TYR A 1 180 ? -10.696 -8.270 6.424 1.00 92.25 180 TYR A O 1
ATOM 1484 N N . TRP A 1 181 ? -11.184 -6.082 6.406 1.00 90.81 181 TRP A N 1
ATOM 1485 C CA . TRP A 1 181 ? -11.032 -5.884 7.848 1.00 90.81 181 TRP A CA 1
ATOM 1486 C C . TRP A 1 181 ? -12.006 -6.687 8.711 1.00 90.81 181 TRP A C 1
ATOM 1488 O O . TRP A 1 181 ? -11.545 -7.355 9.637 1.00 90.81 181 TRP A O 1
ATOM 1498 N N . PRO A 1 182 ? -13.323 -6.688 8.441 1.00 90.38 182 PRO A N 1
ATOM 1499 C CA . PRO A 1 182 ? -14.260 -7.442 9.267 1.00 90.38 182 PRO A CA 1
ATOM 1500 C C . PRO A 1 182 ? -14.182 -8.955 9.064 1.00 90.38 182 PRO A C 1
ATOM 1502 O O . PRO A 1 182 ? -14.489 -9.688 10.001 1.00 90.38 182 PRO A O 1
ATOM 1505 N N . PHE A 1 183 ? -13.804 -9.441 7.875 1.00 89.69 183 PHE A N 1
ATOM 1506 C CA . PHE A 1 183 ? -13.977 -10.861 7.541 1.00 89.69 183 PHE A CA 1
ATOM 1507 C C . PHE A 1 183 ? -12.687 -11.596 7.210 1.00 89.69 183 PHE A C 1
ATOM 1509 O O . PHE A 1 183 ? -12.534 -12.747 7.606 1.00 89.69 183 PHE A O 1
ATOM 1516 N N . ILE A 1 184 ? -11.755 -10.962 6.503 1.00 90.81 184 ILE A N 1
ATOM 1517 C CA . ILE A 1 184 ? -10.529 -11.629 6.054 1.00 90.81 184 ILE A CA 1
ATOM 1518 C C . ILE A 1 184 ? -9.478 -11.612 7.162 1.00 90.81 184 ILE A C 1
ATOM 1520 O O . ILE A 1 184 ? -8.923 -12.655 7.502 1.00 90.81 184 ILE A O 1
ATOM 1524 N N . VAL A 1 185 ? -9.236 -10.452 7.774 1.00 91.38 185 VAL A N 1
ATOM 1525 C CA . VAL A 1 185 ? -8.227 -10.301 8.834 1.00 91.38 185 VAL A CA 1
ATOM 1526 C C . VAL A 1 185 ? -8.480 -11.236 10.028 1.00 91.38 185 VAL A C 1
ATOM 1528 O O . VAL A 1 185 ? -7.541 -11.943 10.397 1.00 91.38 185 VAL A O 1
ATOM 1531 N N . PRO A 1 186 ? -9.706 -11.354 10.582 1.00 90.88 186 PRO A N 1
ATOM 1532 C CA . PRO A 1 186 ? -9.972 -12.276 11.683 1.00 90.88 186 PRO A CA 1
ATOM 1533 C C . PRO A 1 186 ? -9.668 -13.736 11.347 1.00 90.88 186 PRO A C 1
ATOM 1535 O O . PRO A 1 186 ? -9.123 -14.440 12.190 1.00 90.88 186 PRO A O 1
ATOM 1538 N N . VAL A 1 187 ? -9.944 -14.184 10.115 1.00 90.19 187 VAL A N 1
ATOM 1539 C CA . VAL A 1 187 ? -9.644 -15.558 9.676 1.00 90.19 187 VAL A CA 1
ATOM 1540 C C . VAL A 1 187 ? -8.144 -15.831 9.737 1.00 90.19 187 VAL A C 1
ATOM 1542 O O . VAL A 1 187 ? -7.727 -16.861 10.262 1.00 90.19 187 VAL A O 1
ATOM 1545 N N . PHE A 1 188 ? -7.332 -14.891 9.251 1.00 89.06 188 PHE A N 1
ATOM 1546 C CA . PHE A 1 188 ? -5.874 -14.996 9.312 1.00 89.06 188 PHE A CA 1
ATOM 1547 C C . PHE A 1 188 ? -5.330 -14.951 10.745 1.00 89.06 188 PHE A C 1
ATOM 1549 O O . PHE A 1 188 ? -4.303 -15.557 11.027 1.00 89.06 188 PHE A O 1
ATOM 1556 N N . GLU A 1 189 ? -6.027 -14.278 11.655 1.00 88.69 189 GLU A N 1
ATOM 1557 C CA . GLU A 1 189 ? -5.641 -14.155 13.065 1.00 88.69 189 GLU A CA 1
ATOM 1558 C C . GLU A 1 189 ? -6.250 -15.246 13.962 1.00 88.69 189 GLU A C 1
ATOM 1560 O O . GLU A 1 189 ? -6.083 -15.210 15.181 1.00 88.69 189 GLU A O 1
ATOM 1565 N N . GLY A 1 190 ? -6.991 -16.203 13.393 1.00 88.94 190 GLY A N 1
ATOM 1566 C CA . GLY A 1 190 ? -7.685 -17.243 14.158 1.00 88.94 190 GLY A CA 1
ATOM 1567 C C . GLY A 1 190 ? -8.809 -16.710 15.060 1.00 88.94 190 GLY A C 1
ATOM 1568 O O . GLY A 1 190 ? -9.203 -17.378 16.016 1.00 88.94 190 GLY A O 1
ATOM 1569 N N . ARG A 1 191 ? -9.326 -15.508 14.777 1.00 84.88 191 ARG A N 1
ATOM 1570 C CA . ARG A 1 191 ? -10.434 -14.861 15.493 1.00 84.88 191 ARG A CA 1
ATOM 1571 C C . ARG A 1 191 ? -11.770 -15.153 14.805 1.00 84.88 191 ARG A C 1
ATOM 1573 O O . ARG A 1 191 ? -11.834 -15.425 13.608 1.00 84.88 191 ARG A O 1
ATOM 1580 N N . SER A 1 192 ? -12.870 -15.085 15.556 1.00 81.12 192 SER A N 1
ATOM 1581 C CA . SER A 1 192 ? -14.204 -15.257 14.978 1.00 81.12 192 SER A CA 1
ATOM 1582 C C . SER A 1 192 ? -14.618 -14.033 14.149 1.00 81.12 192 SER A C 1
ATOM 1584 O O . SER A 1 192 ? -14.362 -12.883 14.504 1.00 81.12 192 SER A O 1
ATOM 1586 N N . VAL A 1 193 ? -15.311 -14.301 13.042 1.00 72.38 193 VAL A N 1
ATOM 1587 C CA . VAL A 1 193 ? -15.691 -13.347 11.980 1.00 72.38 193 VAL A CA 1
ATOM 1588 C C . VAL A 1 193 ? -16.628 -12.215 12.472 1.00 72.38 193 VAL A C 1
ATOM 1590 O O . VAL A 1 193 ? -16.806 -11.215 11.790 1.00 72.38 193 VAL A O 1
ATOM 1593 N N . GLY A 1 194 ? -17.191 -12.318 13.683 1.00 63.66 194 GLY A N 1
ATOM 1594 C CA . GLY A 1 194 ? -18.044 -11.283 14.291 1.00 63.66 194 GLY A CA 1
ATOM 1595 C C . GLY A 1 194 ? -17.324 -10.283 15.206 1.00 63.66 194 GLY A C 1
ATOM 1596 O O . GLY A 1 194 ? -17.858 -9.208 15.461 1.00 63.66 194 GLY A O 1
ATOM 1597 N N . VAL A 1 195 ? -16.118 -10.603 15.691 1.00 62.69 195 VAL A N 1
ATOM 1598 C CA . VAL A 1 195 ? -15.377 -9.726 16.622 1.00 62.69 195 VAL A CA 1
ATOM 1599 C C . VAL A 1 195 ? -14.762 -8.537 15.879 1.00 62.69 195 VAL A C 1
ATOM 1601 O O . VAL A 1 195 ? -14.814 -7.414 16.371 1.00 62.69 195 VAL A O 1
ATOM 1604 N N . GLY A 1 196 ? -14.275 -8.756 14.652 1.00 61.16 196 GLY A N 1
ATOM 1605 C CA . GLY A 1 196 ? -13.719 -7.689 13.817 1.00 61.16 196 GLY A CA 1
ATOM 1606 C C . GLY A 1 196 ? -14.746 -6.606 13.476 1.00 61.16 196 GLY A C 1
ATOM 1607 O O . GLY A 1 196 ? -14.447 -5.423 13.583 1.00 61.16 196 GLY A O 1
ATOM 1608 N N . ALA A 1 197 ? -15.983 -6.978 13.133 1.00 61.69 197 ALA A N 1
ATOM 1609 C CA . ALA A 1 197 ? -17.018 -6.001 12.786 1.00 61.69 197 ALA A CA 1
ATOM 1610 C C . ALA A 1 197 ? -17.308 -5.012 13.933 1.00 61.69 197 ALA A C 1
ATOM 1612 O O . ALA A 1 197 ? -17.400 -3.810 13.691 1.00 61.69 197 ALA A O 1
ATOM 1613 N N . ALA A 1 198 ? -17.365 -5.496 15.178 1.00 62.53 198 ALA A N 1
ATOM 1614 C CA . ALA A 1 198 ? -17.563 -4.648 16.352 1.00 62.53 198 ALA A CA 1
ATOM 1615 C C . ALA A 1 198 ? -16.333 -3.773 16.663 1.00 62.53 198 ALA A C 1
ATOM 1617 O O . ALA A 1 198 ? -16.485 -2.589 16.951 1.00 62.53 198 ALA A O 1
ATOM 1618 N N . GLU A 1 199 ? -15.116 -4.323 16.560 1.00 67.88 199 GLU A N 1
ATOM 1619 C CA . GLU A 1 199 ? -13.865 -3.576 16.783 1.00 67.88 199 GLU A CA 1
ATOM 1620 C C . GLU A 1 199 ? -13.631 -2.469 15.743 1.00 67.88 199 GLU A C 1
ATOM 1622 O O . GLU A 1 199 ? -13.012 -1.449 16.049 1.00 67.88 199 GLU A O 1
ATOM 1627 N N . TYR A 1 200 ? -14.143 -2.646 14.522 1.00 64.00 200 TYR A N 1
ATOM 1628 C CA . TYR A 1 200 ? -14.002 -1.679 13.432 1.00 64.00 200 TYR A CA 1
ATOM 1629 C C . TYR A 1 200 ? -15.236 -0.787 13.224 1.00 64.00 200 TYR A C 1
ATOM 1631 O O . TYR A 1 200 ? -15.244 0.004 12.283 1.00 64.00 200 TYR A O 1
ATOM 1639 N N . GLY A 1 201 ? -16.249 -0.864 14.097 1.00 58.34 201 GLY A N 1
ATOM 1640 C CA . GLY A 1 201 ? -17.431 0.010 14.044 1.00 58.34 201 GLY A CA 1
ATOM 1641 C C . GLY A 1 201 ? -18.354 -0.263 12.853 1.00 58.34 201 GLY A C 1
ATOM 1642 O O . GLY A 1 201 ? -19.020 0.638 12.345 1.00 58.34 201 GLY A O 1
ATOM 1643 N N . ILE A 1 202 ? -18.381 -1.503 12.366 1.00 58.19 202 ILE A N 1
ATOM 1644 C CA . ILE A 1 202 ? -19.234 -1.933 11.259 1.00 58.19 202 ILE A CA 1
ATOM 1645 C C . ILE A 1 202 ? -20.511 -2.518 11.858 1.00 58.19 202 ILE A C 1
ATOM 1647 O O . ILE A 1 202 ? -20.608 -3.715 12.122 1.00 58.19 202 ILE A O 1
ATOM 1651 N N . TRP A 1 203 ? -21.491 -1.646 12.079 1.00 55.06 203 TRP A N 1
ATOM 1652 C CA . TRP A 1 203 ? -22.856 -2.032 12.426 1.00 55.06 203 TRP A CA 1
ATOM 1653 C C . TRP A 1 203 ? -23.676 -2.147 11.131 1.00 55.06 203 TRP A C 1
ATOM 1655 O O . TRP A 1 203 ? -23.662 -1.225 10.313 1.00 55.06 203 TRP A O 1
ATOM 1665 N N . PHE A 1 204 ? -24.305 -3.308 10.917 1.00 51.69 204 PHE A N 1
ATOM 1666 C CA . PHE A 1 204 ? -25.231 -3.566 9.807 1.00 51.69 204 PHE A CA 1
ATOM 1667 C C . PHE A 1 204 ? -26.597 -2.926 10.049 1.00 51.69 204 PHE A C 1
ATOM 1669 O O . PHE A 1 204 ? -27.042 -2.938 11.220 1.00 51.69 204 PHE A O 1
#

pLDDT: mean 88.07, std 12.98, range [35.56, 97.94]

Secondary structure (DSSP, 8-state):
---------SS--HHHHHHHHHHHHHHHHHHS-HHHHHHHHHHHHHHHHHHHHHHHHHTS-----HHHHHHHHHHHIIIIIIIIIIIHHHHHHHHHHH-HHHHHHHTT-HHHHHHHHHHHTHHHHHHHHHHHHHHHHHHHHSS-SS---TTSTTEEGGGTEEGGGHHHHHHHHHHIIIIIIIIIHHHHTT--TTHHHHHTT---